Protein AF-A0A845FQ69-F1 (afdb_monomer)

Secondary structure (DSSP, 8-state):
---TTS-GGGT--SHHHHHHHHHHHSPPSBPPPTT-EE-----HHHHHHHHHHHHH--HHHHHHHHT-----HHHHHHHHHHHHHHHT-----EEEEEEEEEETTEEEEEEEEEEE-SSEEEEEEEEEEEEEEE--BTTBPPEEE-TTSS-BHHHHHHHIIIIIT-GGGGGG----TT---SEEEEEEEEEEEEEEETT-TT---SSGGGB-TT--EEEEEEGGGGGGSPSSEEEEEPGGGGSSPPEE-STTPEEHHHHHHHHGGG--TTPPPEEEEEEEEETTEEEEEEEEEEE-TTTT--TT--------

Foldseek 3Di:
DDPPPDQLLVVADDLLLSLLSLLVPADFFWDDDVQADAPDPVCVVLSSVQSVVCSVPVPLVVVQLVVQPDLDQQSSSLSSVVSCVVPRDPQPWDKDAFFFFDDPNDTLGTQGMWTFDDQEIEGEDEAEAEWEFDPDDPNDHTFTAGLLRLDTPVLVVVCCVPRVQPPVSCVRTPDDPPRHYDYYGYYYRHAYEYAYAPPDPDDDGPPCNGGDPRHHYAYEDELVCLVVDDWAWKDWDDSNSRRGWDKFAPPPTDTSVRVNVVCVVQQDLPHRKIKMFGWDDDPRIITGDHMYIYHHPCPPVDPPDPNPNPDD

Radius of gyration: 20.67 Å; Cα contacts (8 Å, |Δi|>4): 531; chains: 1; bounding box: 46×42×58 Å

pLDDT: mean 86.91, std 13.66, range [30.95, 98.12]

Sequence (312 aa):
MITASSPLWRKLQHPLVRDLAWCLMSPELMAPGTGCDTFNTGQQDAIQARLLELESNPPPLEHWMEQCHSRRLGLIFEHLWQFWWRHCSADSGEWLFNMQLHQHGRTLGEADALCWQGEELLHTELAVKFYLGFEAGDGTAAGWYGPEVKDRLDLKWHHLMERQLAPARLDSAPLPAHWHFRRVRSALLSRGRLFYPMLQEHFQAPDPALLMPHHDRGFWLRCSELQQLPEGHWQPLQRRQWLAPLRSSASGLLDKQQLIRVLQPQLTPDARPLQLARMQPENSEYFEVSRYFVVPDNWPTVSGAEFRKPAS

Mean predicted aligned error: 6.55 Å

Solvent-accessible surface area (backbone atoms only — not comparable to full-atom values): 18194 Å² total; per-residue (Å²): 131,86,55,97,83,59,61,69,43,78,78,48,81,49,68,69,54,18,35,43,41,34,68,74,68,49,47,44,36,52,44,67,55,93,90,34,45,65,73,73,72,90,46,60,69,61,52,51,52,52,49,53,52,36,59,76,51,45,64,70,59,51,62,56,54,69,71,55,81,68,82,49,59,52,63,51,52,50,52,49,50,51,48,39,59,75,76,64,51,88,65,89,47,52,75,50,63,67,42,66,21,46,53,98,93,38,80,80,48,72,42,52,31,38,34,42,60,61,57,36,31,39,38,37,44,76,43,67,48,56,30,37,53,43,70,63,53,99,90,42,75,53,32,37,29,26,77,84,62,82,48,40,52,70,63,50,48,51,49,40,62,70,52,71,54,36,69,80,61,55,80,46,43,87,66,64,92,83,73,60,58,81,43,77,46,36,31,50,46,40,35,44,38,42,21,39,50,67,89,47,92,80,72,72,73,63,67,60,82,51,42,32,96,72,35,43,72,34,29,28,46,35,55,89,48,57,85,72,58,73,85,51,34,33,39,82,50,55,75,84,58,67,72,33,80,55,71,45,62,70,77,86,54,25,45,53,70,55,43,47,65,68,44,57,87,61,63,44,83,83,31,74,59,42,42,34,35,36,37,43,81,55,89,92,33,27,33,47,79,48,38,37,37,40,32,28,73,53,62,85,70,53,92,83,68,72,83,73,70,78,83,129

Structure (mmCIF, N/CA/C/O backbone):
data_AF-A0A845FQ69-F1
#
_entry.id   AF-A0A845FQ69-F1
#
loop_
_atom_site.group_PDB
_atom_site.id
_atom_site.type_symbol
_atom_site.label_atom_id
_atom_site.label_alt_id
_atom_site.label_comp_id
_atom_site.label_asym_id
_atom_site.label_entity_id
_atom_site.label_seq_id
_atom_site.pdbx_PDB_ins_code
_atom_site.Cartn_x
_atom_site.Cartn_y
_atom_site.Cartn_z
_atom_site.occupancy
_atom_site.B_iso_or_equiv
_atom_site.auth_seq_id
_atom_site.auth_comp_id
_atom_site.auth_asym_id
_atom_site.auth_atom_id
_atom_site.pdbx_PDB_model_num
ATOM 1 N N . MET A 1 1 ? 12.499 10.008 20.432 1.00 30.95 1 MET A N 1
ATOM 2 C CA . MET A 1 1 ? 13.946 9.878 20.122 1.00 30.95 1 MET A CA 1
ATOM 3 C C . MET A 1 1 ? 14.062 8.891 18.979 1.00 30.95 1 MET A C 1
ATOM 5 O O . MET A 1 1 ? 13.858 7.703 19.190 1.00 30.95 1 MET A O 1
ATOM 9 N N . ILE A 1 2 ? 14.311 9.390 17.770 1.00 37.31 2 ILE A N 1
ATOM 10 C CA . ILE A 1 2 ? 14.472 8.570 16.567 1.00 37.31 2 ILE A CA 1
ATOM 11 C C . ILE A 1 2 ? 15.802 7.820 16.706 1.00 37.31 2 ILE A C 1
ATOM 13 O O . ILE A 1 2 ? 16.868 8.425 16.620 1.00 37.31 2 ILE A O 1
ATOM 17 N N . THR A 1 3 ? 15.753 6.517 16.979 1.00 32.12 3 THR A N 1
ATOM 18 C CA . THR A 1 3 ? 16.944 5.660 16.948 1.00 32.12 3 THR A CA 1
ATOM 19 C C . THR A 1 3 ? 17.489 5.592 15.520 1.00 32.12 3 THR A C 1
ATOM 21 O O . THR A 1 3 ? 16.735 5.718 14.551 1.00 32.12 3 THR A O 1
ATOM 24 N N . ALA A 1 4 ? 18.791 5.337 15.365 1.00 40.22 4 ALA A N 1
ATOM 25 C CA . ALA A 1 4 ? 19.444 5.166 14.061 1.00 40.22 4 ALA A CA 1
ATOM 26 C C . ALA A 1 4 ? 18.810 4.063 13.173 1.00 40.22 4 ALA A C 1
ATOM 28 O O . ALA A 1 4 ? 19.071 4.025 11.978 1.00 40.22 4 ALA A O 1
ATOM 29 N N . SER A 1 5 ? 17.939 3.218 13.740 1.00 60.69 5 SER A N 1
ATOM 30 C CA . SER A 1 5 ? 17.190 2.138 13.084 1.00 60.69 5 SER A CA 1
ATOM 31 C C . SER A 1 5 ? 15.784 2.512 12.587 1.00 60.69 5 SER A C 1
ATOM 33 O O . SER A 1 5 ? 15.080 1.658 12.054 1.00 60.69 5 SER A O 1
ATOM 35 N N . SER A 1 6 ? 15.326 3.752 12.780 1.00 72.75 6 SER A N 1
ATOM 36 C CA . SER A 1 6 ? 13.999 4.167 12.309 1.00 7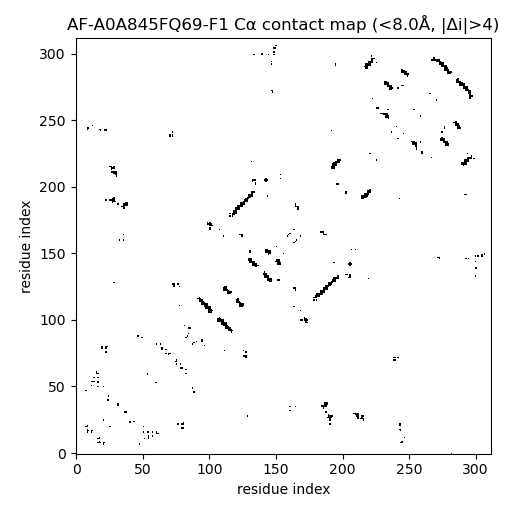2.75 6 SER A CA 1
ATOM 37 C C . SER A 1 6 ? 13.968 4.317 10.782 1.00 72.75 6 SER A C 1
ATOM 39 O O . SER A 1 6 ? 14.874 4.950 10.229 1.00 72.75 6 SER A O 1
ATOM 41 N N . PRO A 1 7 ? 12.925 3.815 10.095 1.00 86.69 7 PRO A N 1
ATOM 42 C CA . PRO A 1 7 ? 12.859 3.874 8.641 1.00 86.69 7 PRO A CA 1
ATOM 43 C C . PRO A 1 7 ? 12.794 5.319 8.133 1.00 86.69 7 PRO A C 1
ATOM 45 O O . PRO A 1 7 ? 12.241 6.201 8.801 1.00 86.69 7 PRO A O 1
ATOM 48 N N . LEU A 1 8 ? 13.343 5.561 6.936 1.00 90.31 8 LEU A N 1
ATOM 49 C CA . LEU A 1 8 ? 13.534 6.905 6.377 1.00 90.31 8 LEU A CA 1
ATOM 50 C C . LEU A 1 8 ? 12.242 7.725 6.335 1.00 90.31 8 LEU A C 1
ATOM 52 O O . LEU A 1 8 ? 12.262 8.902 6.684 1.00 90.31 8 LEU A O 1
ATOM 56 N N . TRP A 1 9 ? 11.110 7.105 5.997 1.00 90.44 9 TRP A N 1
ATOM 57 C CA . TRP A 1 9 ? 9.817 7.787 5.916 1.00 90.44 9 TRP A CA 1
ATOM 58 C C . TRP A 1 9 ? 9.366 8.433 7.238 1.00 90.44 9 TRP A C 1
ATOM 60 O O . TRP A 1 9 ? 8.581 9.376 7.211 1.00 90.44 9 TRP A O 1
ATOM 70 N N . ARG A 1 10 ? 9.903 8.031 8.402 1.00 88.56 10 ARG A N 1
ATOM 71 C CA . ARG A 1 10 ? 9.662 8.758 9.665 1.00 88.56 10 ARG A CA 1
ATOM 72 C C . ARG A 1 10 ? 10.323 10.139 9.690 1.00 88.56 10 ARG A C 1
ATOM 74 O O . ARG A 1 10 ? 9.863 11.021 10.407 1.00 88.56 10 ARG A O 1
ATOM 81 N N . LYS A 1 11 ? 11.393 10.353 8.927 1.00 90.25 11 LYS A N 1
ATOM 82 C CA . LYS A 1 11 ? 12.140 11.620 8.887 1.00 90.25 11 LYS A CA 1
ATOM 83 C C . LYS A 1 11 ? 11.572 12.617 7.870 1.00 90.25 11 LYS A C 1
ATOM 85 O O . LYS A 1 11 ? 11.870 13.798 7.980 1.00 90.25 11 LYS A O 1
ATOM 90 N N . LEU A 1 12 ? 10.744 12.151 6.934 1.00 94.19 12 LEU A N 1
ATOM 91 C CA . LEU A 1 12 ? 10.198 12.942 5.829 1.00 94.19 12 LEU A CA 1
ATOM 92 C C . LEU A 1 12 ? 8.934 13.708 6.247 1.00 94.19 12 LEU A C 1
ATOM 94 O O . LEU A 1 12 ? 8.016 13.130 6.845 1.00 94.19 12 LEU A O 1
ATOM 98 N N . GLN A 1 13 ? 8.874 14.996 5.924 1.00 94.19 13 GLN A N 1
ATOM 99 C CA . GLN A 1 13 ? 7.754 15.898 6.191 1.00 94.19 13 GLN A CA 1
ATOM 100 C C . GLN A 1 13 ? 6.745 15.886 5.046 1.00 94.19 13 GLN A C 1
ATOM 102 O O . GLN A 1 13 ? 5.539 15.833 5.304 1.00 94.19 13 GLN A O 1
ATOM 107 N N . HIS A 1 14 ? 7.216 15.856 3.799 1.00 96.62 14 HIS A N 1
ATOM 108 C CA . HIS A 1 14 ? 6.335 15.917 2.644 1.00 96.62 14 HIS A CA 1
ATOM 109 C C . HIS A 1 14 ? 5.540 14.605 2.463 1.00 96.62 14 HIS A C 1
ATOM 111 O O . HIS A 1 14 ? 6.141 13.535 2.330 1.00 96.62 14 HIS A O 1
ATOM 117 N N . PRO A 1 15 ? 4.190 14.631 2.430 1.00 95.69 15 PRO A N 1
ATOM 118 C CA . PRO A 1 15 ? 3.377 13.411 2.432 1.00 95.69 15 PRO A CA 1
ATOM 119 C C . PRO A 1 15 ? 3.622 12.522 1.206 1.00 95.69 15 PRO A C 1
ATOM 121 O O . PRO A 1 15 ? 3.757 11.313 1.361 1.00 95.69 15 PRO A O 1
ATOM 124 N N . LEU A 1 16 ? 3.765 13.102 0.008 1.00 97.31 16 LEU A N 1
ATOM 125 C CA . LEU A 1 16 ? 4.026 12.317 -1.207 1.00 97.31 16 LEU A CA 1
ATOM 126 C C . LEU A 1 16 ? 5.422 11.686 -1.213 1.00 97.31 16 LEU A C 1
ATOM 128 O O . LEU A 1 16 ? 5.577 10.552 -1.655 1.00 97.31 16 LEU A O 1
ATOM 132 N N . VAL A 1 17 ? 6.435 12.389 -0.693 1.00 97.94 17 VAL A N 1
ATOM 133 C CA . VAL A 1 17 ? 7.801 11.843 -0.607 1.00 97.94 17 VAL A CA 1
ATOM 134 C C . VAL A 1 17 ? 7.829 10.727 0.435 1.00 97.94 17 VAL A C 1
ATOM 136 O O . VAL A 1 17 ? 8.489 9.709 0.243 1.00 97.94 17 VAL A O 1
ATOM 139 N N . ARG A 1 18 ? 7.040 10.860 1.508 1.00 97.25 18 ARG A N 1
ATOM 140 C CA . ARG A 1 18 ? 6.845 9.805 2.503 1.00 97.25 18 ARG A CA 1
ATOM 141 C C . ARG A 1 18 ? 6.169 8.564 1.927 1.00 97.25 18 ARG A C 1
ATOM 143 O O . ARG A 1 18 ? 6.634 7.457 2.195 1.00 97.25 18 ARG A O 1
ATOM 150 N N . ASP A 1 19 ? 5.105 8.741 1.147 1.00 97.38 19 ASP A N 1
ATOM 151 C CA . ASP A 1 19 ? 4.428 7.641 0.458 1.00 97.38 19 ASP A CA 1
ATOM 152 C C . ASP A 1 19 ? 5.372 6.947 -0.525 1.00 97.38 19 ASP A C 1
ATOM 154 O O . ASP A 1 19 ? 5.464 5.720 -0.506 1.00 97.38 19 ASP A O 1
ATOM 158 N N . LEU A 1 20 ? 6.142 7.709 -1.309 1.00 97.31 20 LEU A N 1
ATOM 159 C CA . LEU A 1 20 ? 7.163 7.162 -2.200 1.00 97.31 20 LEU A CA 1
ATOM 160 C C . LEU A 1 20 ? 8.230 6.378 -1.421 1.00 97.31 20 LEU A C 1
ATOM 162 O O . LEU A 1 20 ? 8.518 5.233 -1.755 1.00 97.31 20 LEU A O 1
ATOM 166 N N . ALA A 1 21 ? 8.763 6.941 -0.335 1.00 96.12 21 ALA A N 1
ATOM 167 C CA . ALA A 1 21 ? 9.739 6.265 0.515 1.00 96.12 21 ALA A CA 1
ATOM 168 C C . ALA A 1 21 ? 9.195 4.954 1.100 1.00 96.12 21 ALA A C 1
ATOM 170 O O . ALA A 1 21 ? 9.904 3.949 1.121 1.00 96.12 21 ALA A O 1
ATOM 171 N N . TRP A 1 22 ? 7.934 4.937 1.544 1.00 95.56 22 TRP A N 1
ATOM 172 C CA . TRP A 1 22 ? 7.286 3.710 2.004 1.00 95.56 22 TRP A CA 1
ATOM 173 C C . TRP A 1 22 ? 7.132 2.701 0.862 1.00 95.56 22 TRP A C 1
ATOM 175 O O . TRP A 1 22 ? 7.438 1.529 1.057 1.00 95.56 22 TRP A O 1
ATOM 185 N N . CYS A 1 23 ? 6.741 3.127 -0.343 1.00 94.75 23 CYS A N 1
ATOM 186 C CA . CYS A 1 23 ? 6.653 2.232 -1.500 1.00 94.75 23 CYS A CA 1
ATOM 187 C C . CYS A 1 23 ? 7.999 1.556 -1.784 1.00 94.75 23 CYS A C 1
ATOM 189 O O . CYS A 1 23 ? 8.053 0.335 -1.899 1.00 94.75 23 CYS A O 1
ATOM 191 N N . LEU A 1 24 ? 9.083 2.330 -1.824 1.00 92.56 24 LEU A N 1
ATOM 192 C CA . LEU A 1 24 ? 10.415 1.840 -2.179 1.00 92.56 24 LEU A CA 1
ATOM 193 C C . LEU A 1 24 ? 11.027 0.952 -1.090 1.00 92.56 24 LEU A C 1
ATOM 195 O O . LEU A 1 24 ? 11.599 -0.091 -1.397 1.00 92.56 24 LEU A O 1
ATOM 199 N N . MET A 1 25 ? 10.897 1.357 0.175 1.00 91.12 25 MET A N 1
ATOM 200 C CA . MET A 1 25 ? 11.726 0.832 1.264 1.00 91.12 25 MET A CA 1
ATOM 201 C C . MET A 1 25 ? 10.959 0.014 2.309 1.00 91.12 25 MET A C 1
ATOM 203 O O . MET A 1 25 ? 11.595 -0.562 3.193 1.00 91.12 25 MET A O 1
ATOM 207 N N . SER A 1 26 ? 9.620 -0.018 2.282 1.00 91.06 26 SER A N 1
ATOM 208 C CA . SER A 1 26 ? 8.889 -0.878 3.221 1.00 91.06 26 SER A CA 1
ATOM 209 C C . SER A 1 26 ? 9.057 -2.360 2.864 1.00 91.06 26 SER A C 1
ATOM 211 O O . SER A 1 26 ? 9.353 -2.691 1.712 1.00 91.06 26 SER A O 1
ATOM 213 N N . PRO A 1 27 ? 8.925 -3.263 3.848 1.00 89.00 27 PRO A N 1
ATOM 214 C CA . PRO A 1 27 ? 9.071 -4.690 3.613 1.00 89.00 27 PRO A CA 1
ATOM 215 C C . PRO A 1 27 ? 8.087 -5.204 2.557 1.00 89.00 27 PRO A C 1
ATOM 217 O O . PRO A 1 27 ? 6.938 -4.759 2.484 1.00 89.00 27 PRO A O 1
ATOM 220 N N . GLU A 1 28 ? 8.533 -6.190 1.777 1.00 88.75 28 GLU A N 1
ATOM 221 C CA . GLU A 1 28 ? 7.640 -6.988 0.937 1.00 88.75 28 GLU A CA 1
ATOM 222 C C . GLU A 1 28 ? 6.505 -7.580 1.788 1.00 88.75 28 GLU A C 1
ATOM 224 O O . GLU A 1 28 ? 6.716 -7.954 2.946 1.00 88.75 28 GLU A O 1
ATOM 229 N N . LEU A 1 29 ? 5.293 -7.664 1.236 1.00 89.81 29 LEU A N 1
ATOM 230 C CA . LEU A 1 29 ? 4.168 -8.271 1.955 1.00 89.81 29 LEU A CA 1
ATOM 231 C C . LEU A 1 29 ? 4.250 -9.802 1.910 1.00 89.81 29 LEU A C 1
ATOM 233 O O . LEU A 1 29 ? 3.988 -10.476 2.909 1.00 89.81 29 LEU A O 1
ATOM 237 N N . MET A 1 30 ? 4.593 -10.334 0.739 1.00 85.06 30 MET A N 1
ATOM 238 C CA . MET A 1 30 ? 4.525 -11.757 0.420 1.00 85.06 30 MET A CA 1
ATOM 239 C C . MET A 1 30 ? 5.924 -12.299 0.131 1.00 85.06 30 MET A C 1
ATOM 241 O O . MET A 1 30 ? 6.753 -11.607 -0.458 1.00 85.06 30 MET A O 1
ATOM 245 N N . ALA A 1 31 ? 6.195 -13.527 0.571 1.00 79.62 31 ALA A N 1
ATOM 246 C CA . ALA A 1 31 ? 7.451 -14.203 0.258 1.00 79.62 31 ALA A CA 1
ATOM 247 C C . ALA A 1 31 ? 7.517 -14.503 -1.247 1.00 79.62 31 ALA A C 1
ATOM 249 O O . ALA A 1 31 ? 6.495 -14.892 -1.796 1.00 79.62 31 ALA A O 1
ATOM 250 N N . PRO A 1 32 ? 8.667 -14.359 -1.927 1.00 69.81 32 PRO A N 1
ATOM 251 C CA . PRO A 1 32 ? 8.770 -14.626 -3.363 1.00 69.81 32 PRO A CA 1
ATOM 252 C C . PRO A 1 32 ? 8.356 -16.063 -3.703 1.00 69.81 32 PRO A C 1
ATOM 254 O O . PRO A 1 32 ? 8.737 -17.015 -3.019 1.00 69.81 32 PRO A O 1
ATOM 257 N N . GLY A 1 33 ? 7.595 -16.228 -4.786 1.00 66.88 33 GLY A N 1
ATOM 258 C CA . GLY A 1 33 ? 7.297 -17.546 -5.340 1.00 66.88 33 GLY A CA 1
ATOM 259 C C . GLY A 1 33 ? 8.512 -18.154 -6.040 1.00 66.88 33 GLY A C 1
ATOM 260 O O . GLY A 1 33 ? 9.458 -17.460 -6.411 1.00 66.88 33 GLY A O 1
ATOM 261 N N . THR A 1 34 ? 8.489 -19.467 -6.265 1.00 64.56 34 THR A N 1
ATOM 262 C CA . THR A 1 34 ? 9.535 -20.156 -7.036 1.00 64.56 34 THR A CA 1
ATOM 263 C C . THR A 1 34 ? 9.661 -19.559 -8.439 1.00 64.56 34 THR A C 1
ATOM 265 O O . THR A 1 34 ? 8.682 -19.541 -9.181 1.00 64.56 34 THR A O 1
ATOM 268 N N . GLY A 1 35 ? 10.861 -19.106 -8.815 1.00 60.53 35 GLY A N 1
ATOM 269 C CA . GLY A 1 35 ? 11.121 -18.509 -10.133 1.00 60.53 35 GLY A CA 1
ATOM 270 C C . GLY A 1 35 ? 10.711 -17.037 -10.273 1.00 60.53 35 GLY A C 1
ATOM 271 O O . GLY A 1 35 ? 10.839 -16.489 -11.364 1.00 60.53 35 GLY A O 1
ATOM 272 N N . CYS A 1 36 ? 10.252 -16.401 -9.190 1.00 66.12 36 CYS A N 1
ATOM 273 C CA . CYS A 1 36 ? 10.010 -14.965 -9.110 1.00 66.12 36 CYS A CA 1
ATOM 274 C C . CYS A 1 36 ? 11.107 -14.315 -8.265 1.00 66.12 36 CYS A C 1
ATOM 276 O O . CYS A 1 36 ? 11.329 -14.709 -7.119 1.00 66.12 36 CYS A O 1
ATOM 278 N N . ASP A 1 37 ? 11.760 -13.288 -8.801 1.00 66.88 37 ASP A N 1
ATOM 279 C CA . ASP A 1 37 ? 12.727 -12.522 -8.022 1.00 66.88 37 ASP A CA 1
ATOM 280 C C . ASP A 1 37 ? 11.992 -11.577 -7.056 1.00 66.88 37 ASP A C 1
ATOM 282 O O . ASP A 1 37 ? 10.978 -10.970 -7.412 1.00 66.88 37 ASP A O 1
ATOM 286 N N . THR A 1 38 ? 12.510 -11.416 -5.833 1.00 63.75 38 THR A N 1
ATOM 287 C CA . THR A 1 38 ? 12.160 -10.245 -5.013 1.00 63.75 38 THR A CA 1
ATOM 288 C C . THR A 1 38 ? 12.788 -9.019 -5.645 1.00 63.75 38 THR A C 1
ATOM 290 O O . THR A 1 38 ? 13.980 -9.053 -5.973 1.00 63.75 38 THR A O 1
ATOM 293 N N . PHE A 1 39 ? 12.041 -7.922 -5.753 1.00 65.81 39 PHE A N 1
ATOM 294 C CA . PHE A 1 39 ? 12.610 -6.663 -6.215 1.00 65.81 39 PHE A CA 1
ATOM 295 C C . PHE A 1 39 ? 13.603 -6.131 -5.168 1.00 65.81 39 PHE A C 1
ATOM 297 O O . PHE A 1 39 ? 13.228 -5.484 -4.189 1.00 65.81 39 PHE A O 1
ATOM 304 N N . ASN A 1 40 ? 14.890 -6.450 -5.337 1.00 60.22 40 ASN A N 1
ATOM 305 C CA . ASN A 1 40 ? 15.943 -5.928 -4.480 1.00 60.22 40 ASN A CA 1
ATOM 306 C C . ASN A 1 40 ? 16.347 -4.547 -4.986 1.00 60.22 40 ASN A C 1
ATOM 308 O O . ASN A 1 40 ? 17.040 -4.406 -5.993 1.00 60.22 40 ASN A O 1
ATOM 312 N N . THR A 1 41 ? 15.955 -3.522 -4.245 1.00 60.09 41 THR A N 1
ATOM 313 C CA . THR A 1 41 ? 16.510 -2.185 -4.379 1.00 60.09 41 THR A CA 1
ATOM 314 C C . THR A 1 41 ? 17.939 -2.169 -3.823 1.00 60.09 41 THR A C 1
ATOM 316 O O . THR A 1 41 ? 18.193 -1.634 -2.742 1.00 60.09 41 THR A O 1
ATOM 319 N N . GLY A 1 42 ? 18.886 -2.773 -4.549 1.00 58.56 42 GLY A N 1
ATOM 320 C CA . GLY A 1 42 ? 20.294 -2.965 -4.159 1.00 58.56 42 GLY A CA 1
ATOM 321 C C . GLY A 1 42 ? 21.119 -1.678 -4.001 1.00 58.56 42 GLY A C 1
ATOM 322 O O . GLY A 1 42 ? 22.344 -1.721 -4.001 1.00 58.56 42 GLY A O 1
ATOM 323 N N . GLN A 1 43 ? 20.457 -0.530 -3.879 1.00 74.88 43 GLN A N 1
ATOM 324 C CA . GLN A 1 43 ? 21.031 0.807 -3.798 1.00 74.88 43 GLN A CA 1
ATOM 325 C C . GLN A 1 43 ? 20.304 1.639 -2.729 1.00 74.88 43 GLN A C 1
ATOM 327 O O . GLN A 1 43 ? 19.896 2.770 -2.980 1.00 74.88 43 GLN A O 1
ATOM 332 N N . GLN A 1 44 ? 20.106 1.068 -1.536 1.00 82.88 44 GLN A N 1
ATOM 333 C CA . GLN A 1 44 ? 19.385 1.715 -0.427 1.00 82.88 44 GLN A CA 1
ATOM 334 C C . GLN A 1 44 ? 19.903 3.133 -0.133 1.00 82.88 44 GLN A C 1
ATOM 336 O O . GLN A 1 44 ? 19.105 4.056 0.011 1.00 82.88 44 GLN A O 1
ATOM 341 N N . ASP A 1 45 ? 21.225 3.329 -0.135 1.00 87.81 45 ASP A N 1
ATOM 342 C CA . ASP A 1 45 ? 21.833 4.643 0.107 1.00 87.81 45 ASP A CA 1
ATOM 343 C C . ASP A 1 45 ? 21.526 5.647 -1.013 1.00 87.81 45 ASP A C 1
ATOM 345 O O . ASP A 1 45 ? 21.190 6.799 -0.736 1.00 87.81 45 ASP A O 1
ATOM 349 N N . ALA A 1 46 ? 21.579 5.216 -2.279 1.00 88.62 46 ALA A N 1
ATOM 350 C CA . ALA A 1 46 ? 21.243 6.075 -3.415 1.00 88.62 46 ALA A CA 1
ATOM 351 C C . ALA A 1 46 ? 19.750 6.429 -3.421 1.00 88.62 46 ALA A C 1
ATOM 353 O O . ALA A 1 46 ? 19.382 7.573 -3.685 1.00 88.62 46 ALA A O 1
ATOM 354 N N . ILE A 1 47 ? 18.891 5.469 -3.066 1.00 90.81 47 ILE A N 1
ATOM 355 C CA . ILE A 1 47 ? 17.452 5.692 -2.905 1.00 90.81 47 ILE A CA 1
ATOM 356 C C . ILE A 1 47 ? 17.195 6.728 -1.822 1.00 90.81 47 ILE A C 1
ATOM 358 O O . ILE A 1 47 ? 16.468 7.694 -2.047 1.00 90.81 47 ILE A O 1
ATOM 362 N N . GLN A 1 48 ? 17.827 6.560 -0.663 1.00 92.94 48 GLN A N 1
ATOM 363 C CA . GLN A 1 48 ? 17.702 7.497 0.440 1.00 92.94 48 GLN A CA 1
ATOM 364 C C . GLN A 1 48 ? 18.192 8.897 0.054 1.00 92.94 48 GLN A C 1
ATOM 366 O O . GLN A 1 48 ? 17.504 9.870 0.354 1.00 92.94 48 GLN A O 1
ATOM 371 N N . ALA A 1 49 ? 19.331 9.014 -0.633 1.00 92.75 49 ALA A N 1
ATOM 372 C CA . ALA A 1 49 ? 19.840 10.300 -1.104 1.00 92.75 49 ALA A CA 1
ATOM 373 C C . ALA A 1 49 ? 18.834 10.999 -2.034 1.00 92.75 49 ALA A C 1
ATOM 375 O O . ALA A 1 49 ? 18.464 12.146 -1.790 1.00 92.75 49 ALA A O 1
ATOM 376 N N . ARG A 1 50 ? 18.300 10.283 -3.030 1.00 94.38 50 ARG A N 1
ATOM 377 C CA . ARG A 1 50 ? 17.277 10.810 -3.947 1.00 94.38 50 ARG A CA 1
ATOM 378 C C . ARG A 1 50 ? 15.977 11.200 -3.246 1.00 94.38 50 ARG A C 1
ATOM 380 O O . ARG A 1 50 ? 15.385 12.220 -3.578 1.00 94.38 50 ARG A O 1
ATOM 387 N N . LEU A 1 51 ? 15.530 10.423 -2.262 1.00 95.88 51 LEU A N 1
ATOM 388 C CA . LEU A 1 51 ? 14.348 10.768 -1.468 1.00 95.88 51 LEU A CA 1
ATOM 389 C C . LEU A 1 51 ? 14.564 12.048 -0.650 1.00 95.88 51 LEU A C 1
ATOM 391 O O . LEU A 1 51 ? 13.638 12.841 -0.522 1.00 95.88 51 LEU A O 1
ATOM 395 N N . LEU A 1 52 ? 15.773 12.284 -0.131 1.00 96.25 52 LEU A N 1
ATOM 396 C CA . LEU A 1 52 ? 16.111 13.524 0.579 1.00 96.25 52 LEU A CA 1
ATOM 397 C C . LEU A 1 52 ? 16.212 14.735 -0.365 1.00 96.25 52 LEU A C 1
ATOM 399 O O . LEU A 1 52 ? 15.842 15.847 0.021 1.00 96.25 52 LEU A O 1
ATOM 403 N N . GLU A 1 53 ? 16.662 14.530 -1.605 1.00 96.25 53 GLU A N 1
ATOM 404 C CA . GLU A 1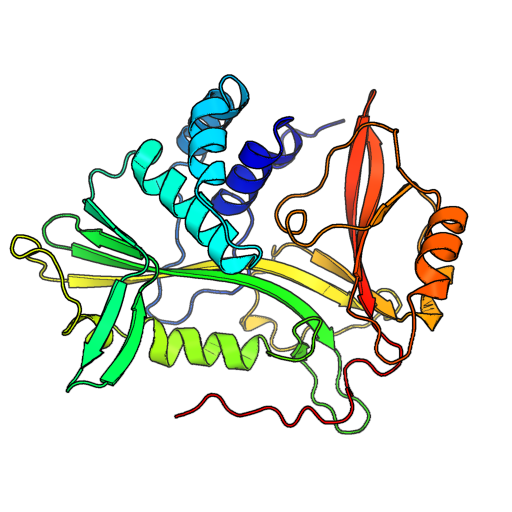 53 ? 16.602 15.555 -2.657 1.00 96.25 53 GLU A CA 1
ATOM 405 C C . GLU A 1 53 ? 15.148 15.937 -2.970 1.00 96.25 53 GLU A C 1
ATOM 407 O O . GLU A 1 53 ? 14.817 17.122 -2.987 1.00 96.25 53 GLU A O 1
ATOM 412 N N . LEU A 1 54 ? 14.267 14.946 -3.145 1.00 97.25 54 LEU A N 1
ATOM 413 C CA . LEU A 1 54 ? 12.833 15.164 -3.371 1.00 97.25 54 LEU A CA 1
ATOM 414 C C . LEU A 1 54 ? 12.136 15.801 -2.167 1.00 97.25 54 LEU A C 1
ATOM 416 O O .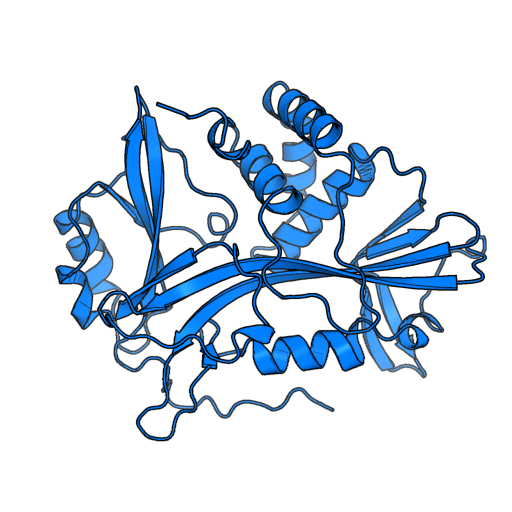 LEU A 1 54 ? 11.262 16.635 -2.347 1.00 97.25 54 LEU A O 1
ATOM 420 N N . GLU A 1 55 ? 12.522 15.448 -0.943 1.00 97.62 55 GLU A N 1
ATOM 421 C CA . GLU A 1 55 ? 12.017 16.096 0.273 1.00 97.62 55 GLU A CA 1
ATOM 422 C C . GLU A 1 55 ? 12.351 17.592 0.294 1.00 97.62 55 GLU A C 1
ATOM 424 O O . GLU A 1 55 ? 11.530 18.411 0.699 1.00 97.62 55 GLU A O 1
ATOM 429 N N . SER A 1 56 ? 13.550 17.948 -0.173 1.00 97.62 56 SER A N 1
ATOM 430 C CA . SER A 1 56 ? 14.011 19.338 -0.240 1.00 97.62 56 SER A CA 1
ATOM 431 C C . SER A 1 56 ? 13.430 20.100 -1.438 1.00 97.62 56 SER A C 1
ATOM 433 O O . SER A 1 56 ? 13.357 21.327 -1.403 1.00 97.62 56 SER A O 1
ATOM 435 N N . ASN A 1 57 ? 13.013 19.392 -2.493 1.00 97.25 57 ASN A N 1
ATOM 436 C CA . ASN A 1 57 ? 12.380 19.952 -3.687 1.00 97.25 57 ASN A CA 1
ATOM 437 C C . ASN A 1 57 ? 11.229 19.050 -4.200 1.00 97.25 57 ASN A C 1
ATOM 439 O O . ASN A 1 57 ? 11.402 18.359 -5.209 1.00 97.25 57 ASN A O 1
ATOM 443 N N . PRO A 1 58 ? 10.053 19.058 -3.536 1.00 97.50 58 PRO A N 1
ATOM 444 C CA . PRO A 1 58 ? 8.910 18.206 -3.895 1.00 97.50 58 PRO A CA 1
ATOM 445 C C . PRO A 1 58 ? 8.211 18.452 -5.250 1.00 97.50 58 PRO A C 1
ATOM 447 O O . PRO A 1 58 ? 7.652 17.479 -5.770 1.00 97.50 58 PRO A O 1
ATOM 450 N N . PRO A 1 59 ? 8.219 19.663 -5.860 1.00 97.94 59 PRO A N 1
ATOM 451 C CA . PRO A 1 59 ? 7.398 19.967 -7.036 1.00 97.94 59 PRO A CA 1
ATOM 452 C C . PRO A 1 59 ? 7.444 18.975 -8.209 1.00 97.94 59 PRO A C 1
ATOM 454 O O . PRO A 1 59 ? 6.391 18.733 -8.798 1.00 97.94 59 PRO A O 1
ATOM 457 N N . PRO A 1 60 ? 8.582 18.343 -8.570 1.00 97.69 60 PRO A N 1
ATOM 458 C CA . PRO A 1 60 ? 8.591 17.326 -9.623 1.00 97.69 60 PRO A CA 1
ATOM 459 C C . PRO A 1 60 ? 7.682 16.127 -9.317 1.00 97.69 60 PRO A C 1
ATOM 461 O O . PRO A 1 60 ? 6.976 15.645 -10.203 1.00 97.69 60 PRO A O 1
ATOM 464 N N . LEU A 1 61 ? 7.676 15.658 -8.064 1.00 98.12 61 LEU A N 1
ATOM 465 C CA . LEU A 1 61 ? 6.812 14.563 -7.625 1.00 98.12 61 LEU A CA 1
ATOM 466 C C . LEU A 1 61 ? 5.358 15.024 -7.510 1.00 98.12 61 LEU A C 1
ATOM 468 O O . LEU A 1 61 ? 4.456 14.296 -7.913 1.00 98.12 61 LEU A O 1
ATOM 472 N N . GLU A 1 62 ? 5.117 16.225 -6.983 1.00 98.00 62 GLU A N 1
ATOM 473 C CA . GLU A 1 62 ? 3.767 16.795 -6.896 1.00 98.00 62 GLU A CA 1
ATOM 474 C C . GLU A 1 62 ? 3.121 16.885 -8.279 1.00 98.00 62 GLU A C 1
ATOM 476 O O . GLU A 1 62 ? 2.054 16.310 -8.494 1.00 98.00 62 GLU A O 1
ATOM 481 N N . HIS A 1 63 ? 3.814 17.503 -9.238 1.00 97.88 63 HIS A N 1
ATOM 482 C CA . HIS A 1 63 ? 3.318 17.673 -10.599 1.00 97.88 63 HIS A CA 1
ATOM 483 C C . HIS A 1 63 ? 3.059 16.336 -11.304 1.00 97.88 63 HIS A C 1
ATOM 485 O O . HIS A 1 63 ? 2.078 16.185 -12.033 1.00 97.88 63 HIS A O 1
ATOM 491 N N . TRP A 1 64 ? 3.909 15.334 -11.069 1.00 97.81 64 TRP A N 1
ATOM 492 C CA . TRP A 1 64 ? 3.660 13.983 -11.561 1.00 97.81 64 TRP A CA 1
ATOM 493 C C . TRP A 1 64 ? 2.392 13.380 -10.940 1.00 97.81 64 TRP A C 1
ATOM 495 O O . TRP A 1 64 ? 1.548 12.826 -11.647 1.00 97.81 64 TRP A O 1
ATOM 505 N N . MET A 1 65 ? 2.225 13.497 -9.620 1.00 96.69 65 MET A N 1
ATOM 506 C CA . MET A 1 65 ? 1.083 12.929 -8.898 1.00 96.69 65 MET A CA 1
ATOM 507 C C . MET A 1 65 ? -0.243 13.643 -9.195 1.00 96.69 65 MET A C 1
ATOM 509 O O . MET A 1 65 ? -1.293 13.003 -9.121 1.00 96.69 65 MET A O 1
ATOM 513 N N . GLU A 1 66 ? -0.225 14.917 -9.595 1.00 96.31 66 GLU A N 1
ATOM 514 C CA . GLU A 1 66 ? -1.408 15.655 -10.072 1.00 96.31 66 GLU A CA 1
ATOM 515 C C . GLU A 1 66 ? -2.055 15.010 -11.309 1.00 96.31 66 GLU A C 1
ATOM 517 O O . GLU A 1 66 ? -3.273 15.085 -11.492 1.00 96.31 66 GLU A O 1
ATOM 522 N N . GLN A 1 67 ? -1.262 14.309 -12.125 1.00 95.19 67 GLN A N 1
ATOM 523 C CA . GLN A 1 67 ? -1.730 13.589 -13.314 1.00 95.19 67 GLN A CA 1
ATOM 524 C C . GLN A 1 67 ? -2.453 12.273 -12.951 1.00 95.19 67 GLN A C 1
ATOM 526 O O . GLN A 1 67 ? -3.135 11.673 -13.784 1.00 95.19 67 GLN A O 1
ATOM 531 N N . CYS A 1 68 ? -2.365 11.820 -11.693 1.00 93.88 68 CYS A N 1
ATOM 532 C CA . CYS A 1 68 ? -3.057 10.625 -11.214 1.00 93.88 68 CYS A CA 1
ATOM 533 C C . CYS A 1 68 ? -4.500 10.940 -10.785 1.00 93.88 68 CYS A C 1
ATOM 535 O O . CYS A 1 68 ? -4.805 11.199 -9.616 1.00 93.88 68 CYS A O 1
ATOM 537 N N . HIS A 1 69 ? -5.444 10.844 -11.722 1.00 90.94 69 HIS A N 1
ATOM 538 C CA . HIS A 1 69 ? -6.863 11.113 -11.441 1.00 90.94 69 HIS A CA 1
ATOM 539 C C . HIS A 1 69 ? -7.575 9.992 -10.662 1.00 90.94 69 HIS A C 1
ATOM 541 O O . HIS A 1 69 ? -8.680 10.176 -10.140 1.00 90.94 69 HIS A O 1
ATOM 547 N N . SER A 1 70 ? -6.953 8.818 -10.545 1.00 91.62 70 SER A N 1
ATOM 548 C CA . SER A 1 70 ? -7.539 7.675 -9.853 1.00 91.62 70 SER A CA 1
ATOM 549 C C . SER A 1 70 ? -7.583 7.870 -8.336 1.00 91.62 70 SER A C 1
ATOM 551 O O . SER A 1 70 ? -6.697 8.462 -7.719 1.00 91.62 70 SER A O 1
ATOM 553 N N . ARG A 1 71 ? -8.628 7.319 -7.708 1.00 89.38 71 ARG A N 1
ATOM 554 C CA . ARG A 1 71 ? -8.736 7.149 -6.246 1.00 89.38 71 ARG A CA 1
ATOM 555 C C . ARG A 1 71 ? -8.411 5.721 -5.795 1.00 89.38 71 ARG A C 1
ATOM 557 O O . ARG A 1 71 ? -8.416 5.441 -4.597 1.00 89.38 71 ARG A O 1
ATOM 564 N N . ARG A 1 72 ? -8.182 4.800 -6.738 1.00 91.62 72 ARG A N 1
ATOM 565 C CA . ARG A 1 72 ? -7.840 3.405 -6.443 1.00 91.62 72 ARG A CA 1
ATOM 566 C C . ARG A 1 72 ? -6.391 3.357 -5.982 1.00 91.62 72 ARG A C 1
ATOM 568 O O . ARG A 1 72 ? -5.505 3.762 -6.720 1.00 91.62 72 ARG A O 1
ATOM 575 N N . LEU A 1 73 ? -6.165 2.825 -4.784 1.00 93.81 73 LEU A N 1
ATOM 576 C CA . LEU A 1 73 ? -4.838 2.823 -4.171 1.00 93.81 73 LEU A CA 1
ATOM 577 C C . LEU A 1 73 ? -3.783 2.054 -4.981 1.00 93.81 73 LEU A C 1
ATOM 579 O O . LEU A 1 73 ? -2.643 2.487 -4.998 1.00 93.81 73 LEU A O 1
ATOM 583 N N . GLY A 1 74 ? -4.169 0.973 -5.671 1.00 94.31 74 GLY A N 1
ATOM 584 C CA . GLY A 1 74 ? -3.277 0.246 -6.591 1.00 94.31 74 GLY A CA 1
ATOM 585 C C . GLY A 1 74 ? -2.701 1.155 -7.674 1.00 94.31 74 GLY A C 1
ATOM 586 O O . GLY A 1 74 ? -1.496 1.330 -7.739 1.00 94.31 74 GLY A O 1
ATOM 587 N N . LEU A 1 75 ? -3.573 1.879 -8.380 1.00 94.75 75 LEU A N 1
ATOM 588 C CA . LEU A 1 75 ? -3.156 2.812 -9.430 1.00 94.75 75 LEU A CA 1
ATOM 589 C C . LEU A 1 75 ? -2.321 3.988 -8.890 1.00 94.75 75 LEU A C 1
ATOM 591 O O . LEU A 1 75 ? -1.443 4.485 -9.579 1.00 94.75 75 LEU A O 1
ATOM 595 N N . ILE A 1 76 ? -2.578 4.446 -7.657 1.00 96.81 76 ILE A N 1
ATOM 596 C CA . ILE A 1 76 ? -1.746 5.479 -7.006 1.00 96.81 76 ILE A CA 1
ATOM 597 C C . ILE A 1 76 ? -0.346 4.925 -6.710 1.00 96.81 76 ILE A C 1
ATOM 599 O O . ILE A 1 76 ? 0.649 5.606 -6.938 1.00 96.81 76 ILE A O 1
ATOM 603 N N . PHE A 1 77 ? -0.278 3.697 -6.197 1.00 97.31 77 PHE A N 1
ATOM 604 C CA . PHE A 1 77 ? 0.967 3.001 -5.896 1.00 97.31 77 PHE A CA 1
ATOM 605 C C . PHE A 1 77 ? 1.796 2.741 -7.157 1.00 97.31 77 PHE A C 1
ATOM 607 O O . PHE A 1 77 ? 2.983 3.047 -7.173 1.00 97.31 77 PHE A O 1
ATOM 614 N N . GLU A 1 78 ? 1.166 2.255 -8.226 1.00 96.62 78 GLU A N 1
ATOM 615 C CA . GLU A 1 78 ? 1.794 2.108 -9.542 1.00 96.62 78 GLU A CA 1
ATOM 616 C C . GLU A 1 78 ? 2.339 3.455 -10.032 1.00 96.62 78 GLU A C 1
ATOM 618 O O . GLU A 1 78 ? 3.511 3.546 -10.377 1.00 96.62 78 GLU A O 1
ATOM 623 N N . HIS A 1 79 ? 1.547 4.532 -9.970 1.00 97.25 79 HIS A N 1
ATOM 624 C CA . HIS A 1 79 ? 1.969 5.862 -10.432 1.00 97.25 79 HIS A CA 1
ATOM 625 C C . HIS A 1 79 ? 3.191 6.413 -9.674 1.00 97.25 79 HIS A C 1
ATOM 627 O O . HIS A 1 79 ? 4.037 7.073 -10.278 1.00 97.25 79 HIS A O 1
ATOM 633 N N . LEU A 1 80 ? 3.327 6.111 -8.376 1.00 97.44 80 LEU A N 1
ATOM 634 C CA . LEU A 1 80 ? 4.522 6.438 -7.581 1.00 97.44 80 LEU A CA 1
ATOM 635 C C . LEU A 1 80 ? 5.759 5.654 -8.046 1.00 97.44 80 LEU A C 1
ATOM 637 O O . LEU A 1 80 ? 6.849 6.215 -8.146 1.00 97.44 80 LEU A O 1
ATOM 641 N N . TRP A 1 81 ? 5.602 4.370 -8.363 1.00 96.31 81 TRP A N 1
ATOM 642 C CA . TRP A 1 81 ? 6.686 3.554 -8.913 1.00 96.31 81 TRP A CA 1
ATOM 643 C C . TRP A 1 81 ? 7.097 3.996 -10.317 1.00 96.31 81 TRP A C 1
ATOM 645 O O . TRP A 1 81 ? 8.287 4.087 -10.613 1.00 96.31 81 TRP A O 1
ATOM 655 N N . GLN A 1 82 ? 6.129 4.358 -11.157 1.00 95.88 82 GLN A N 1
ATOM 656 C CA . GLN A 1 82 ? 6.386 4.914 -12.484 1.00 95.88 82 GLN A CA 1
ATOM 657 C C . GLN A 1 82 ? 7.203 6.208 -12.405 1.00 95.88 82 GLN A C 1
ATOM 659 O O . GLN A 1 82 ? 8.152 6.370 -13.173 1.00 95.88 82 GLN A O 1
ATOM 664 N N . PHE A 1 83 ? 6.887 7.097 -11.451 1.00 96.62 83 PHE A N 1
ATOM 665 C CA . PHE A 1 83 ? 7.702 8.286 -11.184 1.00 96.62 83 PHE A CA 1
ATOM 666 C C . PHE A 1 83 ? 9.147 7.901 -10.877 1.00 96.62 83 PHE A C 1
ATOM 668 O O . PHE A 1 83 ? 10.078 8.417 -11.498 1.00 96.62 83 PHE A O 1
ATOM 675 N N . TRP A 1 84 ? 9.325 6.973 -9.933 1.00 95.31 84 TRP A N 1
ATOM 676 C CA . TRP A 1 84 ? 10.644 6.542 -9.497 1.00 95.31 84 TRP A CA 1
ATOM 677 C C . TRP A 1 84 ? 11.481 6.009 -10.659 1.00 95.31 84 TRP A C 1
ATOM 679 O O . TRP A 1 84 ? 12.597 6.476 -10.875 1.00 95.31 84 TRP A O 1
ATOM 689 N N . TRP A 1 85 ? 10.934 5.076 -11.436 1.00 93.19 85 TRP A N 1
ATOM 690 C CA . TRP A 1 85 ? 11.649 4.453 -12.547 1.00 93.19 85 TRP A CA 1
ATOM 691 C C . TRP A 1 85 ? 11.917 5.399 -13.720 1.00 93.19 85 TRP A C 1
ATOM 693 O O . TRP A 1 85 ? 12.925 5.258 -14.404 1.00 93.19 85 TRP A O 1
ATOM 703 N N . ARG A 1 86 ? 11.055 6.394 -13.963 1.00 91.75 86 ARG A N 1
ATOM 704 C CA . ARG A 1 86 ? 11.286 7.368 -15.045 1.00 91.75 86 ARG A CA 1
ATOM 705 C C . ARG A 1 86 ? 12.253 8.480 -14.678 1.00 91.75 86 ARG A C 1
ATOM 707 O O . ARG A 1 86 ? 12.935 8.993 -15.560 1.00 91.75 86 ARG A O 1
ATOM 714 N N . HIS A 1 87 ? 12.259 8.904 -13.418 1.00 91.00 87 HIS A N 1
ATOM 715 C CA . HIS A 1 87 ? 12.891 10.168 -13.034 1.00 91.00 87 HIS A CA 1
ATOM 716 C C . HIS A 1 87 ? 14.006 10.024 -12.002 1.00 91.00 87 HIS A C 1
ATOM 718 O O . HIS A 1 87 ? 14.833 10.928 -11.882 1.00 91.00 87 HIS A O 1
ATOM 724 N N . CYS A 1 88 ? 14.043 8.927 -11.247 1.00 88.38 88 CYS A N 1
ATOM 725 C CA . CYS A 1 88 ? 14.929 8.803 -10.092 1.00 88.38 88 CYS A CA 1
ATOM 726 C C . CYS A 1 88 ? 15.885 7.617 -10.176 1.00 88.38 88 CYS A C 1
ATOM 728 O O . CYS A 1 88 ? 17.027 7.749 -9.726 1.00 88.38 88 CYS A O 1
ATOM 730 N N . SER A 1 89 ? 15.438 6.477 -10.715 1.00 82.12 89 SER A N 1
ATOM 731 C CA . SER A 1 89 ? 16.263 5.274 -10.792 1.00 82.12 89 SER A CA 1
ATOM 732 C C . SER A 1 89 ? 17.484 5.508 -11.671 1.00 82.12 89 SER A C 1
ATOM 734 O O . SER A 1 89 ? 17.386 6.102 -12.742 1.00 82.12 89 SER A O 1
ATOM 736 N N . ALA A 1 90 ? 18.630 4.994 -11.231 1.00 75.56 90 ALA A N 1
ATOM 737 C CA . ALA A 1 90 ? 19.851 4.986 -12.031 1.00 75.56 90 ALA A CA 1
ATOM 738 C C . ALA A 1 90 ? 19.816 3.941 -13.165 1.00 75.56 90 ALA A C 1
ATOM 740 O O . ALA A 1 90 ? 20.751 3.880 -13.961 1.00 75.56 90 ALA A O 1
ATOM 741 N N . ASP A 1 91 ? 18.761 3.120 -13.231 1.00 74.00 91 ASP A N 1
ATOM 742 C CA . ASP A 1 91 ? 18.589 2.098 -14.257 1.00 74.00 91 ASP A CA 1
ATOM 743 C C . ASP A 1 91 ? 18.467 2.752 -15.636 1.00 74.00 91 ASP A C 1
ATOM 745 O O . ASP A 1 91 ? 17.554 3.533 -15.894 1.00 74.00 91 ASP A O 1
ATOM 749 N N . SER A 1 92 ? 19.371 2.398 -16.547 1.00 74.62 92 SER A N 1
ATOM 750 C CA . SER A 1 92 ? 19.401 2.918 -17.920 1.00 74.62 92 SER A CA 1
ATOM 751 C C . SER A 1 92 ? 18.376 2.259 -18.852 1.00 74.62 92 SER A C 1
ATOM 753 O O . SER A 1 92 ? 18.484 2.397 -20.069 1.00 74.62 92 SER A O 1
ATOM 755 N N . GLY A 1 93 ? 17.444 1.477 -18.304 1.00 86.56 93 GLY A N 1
ATOM 756 C CA . GLY A 1 93 ? 16.470 0.721 -19.081 1.00 86.56 93 GLY A CA 1
ATOM 757 C C . GLY A 1 93 ? 15.355 1.594 -19.650 1.00 86.56 93 GLY A C 1
ATOM 758 O O . GLY A 1 93 ? 14.990 2.625 -19.083 1.00 86.56 93 GLY A O 1
ATOM 759 N N . GLU A 1 94 ? 14.789 1.161 -20.773 1.00 93.56 94 GLU A N 1
ATOM 760 C CA . GLU A 1 94 ? 13.593 1.784 -21.336 1.00 93.56 94 GLU A CA 1
ATOM 761 C C . GLU A 1 94 ? 12.343 1.197 -20.681 1.00 93.56 94 GLU A C 1
ATOM 763 O O . GLU A 1 94 ? 12.160 -0.020 -20.660 1.00 93.56 94 GLU A O 1
ATOM 768 N N . TRP A 1 95 ? 11.468 2.063 -20.165 1.00 94.31 95 TRP A N 1
ATOM 769 C CA . TRP A 1 95 ? 10.295 1.651 -19.395 1.00 94.31 95 TRP A CA 1
ATOM 770 C C . TRP A 1 95 ? 8.982 1.842 -20.154 1.00 94.31 95 TRP A C 1
ATOM 772 O O . TRP A 1 95 ? 8.675 2.934 -20.641 1.00 94.31 95 TRP A O 1
ATOM 782 N N . LEU A 1 96 ? 8.149 0.802 -20.140 1.00 95.19 96 LEU A N 1
ATOM 783 C CA . LEU A 1 96 ? 6.730 0.855 -20.482 1.00 95.19 96 LEU A CA 1
ATOM 784 C C . LEU A 1 96 ? 5.899 0.461 -19.268 1.00 95.19 96 LEU A C 1
ATOM 786 O O . LEU A 1 96 ? 6.295 -0.403 -18.490 1.00 95.19 96 LEU A O 1
ATOM 790 N N . PHE A 1 97 ? 4.735 1.085 -19.124 1.00 94.88 97 PHE A N 1
ATOM 791 C CA . PHE A 1 97 ? 3.840 0.850 -17.997 1.00 94.88 97 PHE A CA 1
ATOM 792 C C . PHE A 1 97 ? 2.424 0.603 -18.476 1.00 94.88 97 PHE A C 1
ATOM 794 O O . PHE A 1 97 ? 2.026 1.153 -19.506 1.00 94.88 97 PHE A O 1
ATOM 801 N N . ASN A 1 98 ? 1.671 -0.164 -17.690 1.00 92.94 98 ASN A N 1
ATOM 802 C CA . ASN A 1 98 ? 0.239 -0.386 -17.874 1.00 92.94 98 ASN A CA 1
ATOM 803 C C . ASN A 1 98 ? -0.086 -0.914 -19.284 1.00 92.94 98 ASN A C 1
ATOM 805 O O . ASN A 1 98 ? -0.994 -0.447 -19.979 1.00 92.94 98 ASN A O 1
ATOM 809 N N . MET A 1 99 ? 0.731 -1.863 -19.751 1.00 92.06 99 MET A N 1
ATOM 810 C CA . MET A 1 99 ? 0.671 -2.387 -21.112 1.00 92.06 99 MET A CA 1
ATOM 811 C C . MET A 1 99 ? -0.445 -3.421 -21.230 1.00 92.06 99 MET A C 1
ATOM 813 O O . MET A 1 99 ? -0.389 -4.492 -20.625 1.00 92.06 99 MET A O 1
ATOM 817 N N . GLN A 1 100 ? -1.455 -3.130 -22.051 1.00 89.44 100 GLN A N 1
ATOM 818 C CA . GLN A 1 100 ? -2.534 -4.074 -22.320 1.00 89.44 100 GLN A CA 1
ATOM 819 C C . GLN A 1 100 ? -2.029 -5.234 -23.191 1.00 89.44 100 GLN A C 1
ATOM 821 O O . GLN A 1 100 ? -1.504 -5.036 -24.288 1.00 89.44 100 GLN A O 1
ATOM 826 N N . LEU A 1 101 ? -2.220 -6.459 -22.707 1.00 86.50 101 LEU A N 1
ATOM 827 C CA . LEU A 1 101 ? -1.830 -7.686 -23.389 1.00 86.50 101 LEU A CA 1
ATOM 828 C C . LEU A 1 101 ? -3.041 -8.287 -24.105 1.00 86.50 101 LEU A C 1
ATOM 830 O O . LEU A 1 101 ? -4.083 -8.541 -23.488 1.00 86.50 101 LEU A O 1
ATOM 834 N N . HIS A 1 102 ? -2.902 -8.550 -25.404 1.00 82.94 102 HIS A N 1
ATOM 835 C CA . HIS A 1 102 ? -3.969 -9.106 -26.236 1.00 82.94 102 HIS A CA 1
ATOM 836 C C . HIS A 1 102 ? -3.504 -10.346 -26.980 1.00 82.94 102 HIS A C 1
ATOM 838 O O . HIS A 1 102 ? -2.438 -10.322 -27.574 1.00 82.94 102 HIS A O 1
ATOM 844 N N . GLN A 1 103 ? -4.327 -11.389 -27.039 1.00 79.81 103 GLN A N 1
ATOM 845 C CA . GLN A 1 103 ? -4.056 -12.577 -27.846 1.00 79.81 103 GLN A CA 1
ATOM 846 C C . GLN A 1 103 ? -5.335 -13.019 -28.554 1.00 79.81 103 GLN A C 1
ATOM 848 O O . GLN A 1 103 ? -6.401 -13.097 -27.943 1.00 79.81 103 GLN A O 1
ATOM 853 N N . HIS A 1 104 ? -5.247 -13.267 -29.864 1.00 80.12 104 HIS A N 1
ATOM 854 C CA . HIS A 1 104 ? -6.381 -13.688 -30.702 1.00 80.12 104 HIS A CA 1
ATOM 855 C C . HIS A 1 104 ? -7.648 -12.820 -30.528 1.00 80.12 104 HIS A C 1
ATOM 857 O O . HIS A 1 104 ? -8.763 -13.332 -30.443 1.00 80.12 104 HIS A O 1
ATOM 863 N N . GLY A 1 105 ? -7.480 -11.495 -30.433 1.00 77.44 105 GLY A N 1
ATOM 864 C CA . GLY A 1 105 ? -8.589 -10.545 -30.268 1.00 77.44 105 GLY A CA 1
ATOM 865 C C . GLY A 1 105 ? -9.207 -10.499 -28.864 1.00 77.44 105 GLY A C 1
ATOM 866 O O . GLY A 1 105 ? -10.219 -9.830 -28.673 1.00 77.44 105 GLY A O 1
ATOM 867 N N . ARG A 1 106 ? -8.619 -11.184 -27.874 1.00 80.62 106 ARG A N 1
ATOM 868 C CA . ARG A 1 106 ? -9.047 -11.155 -26.468 1.00 80.62 106 ARG A CA 1
ATOM 869 C C . ARG A 1 106 ? -8.007 -10.460 -25.601 1.00 80.62 106 ARG A C 1
ATOM 871 O O . ARG A 1 106 ? -6.810 -10.642 -25.800 1.00 80.62 106 ARG A O 1
ATOM 878 N N . THR A 1 107 ? -8.464 -9.694 -24.617 1.00 81.56 107 THR A N 1
ATOM 879 C CA . THR A 1 107 ? -7.597 -9.117 -23.584 1.00 81.56 107 THR A CA 1
ATOM 880 C C . THR A 1 107 ? -7.189 -10.205 -22.593 1.00 81.56 107 THR A C 1
ATOM 882 O O . THR A 1 107 ? -8.043 -10.756 -21.902 1.00 81.56 107 THR A O 1
ATOM 885 N N . LEU A 1 108 ? -5.891 -10.506 -22.521 1.00 78.94 108 LEU A N 1
ATOM 886 C CA . LEU A 1 108 ? -5.309 -11.455 -21.561 1.00 78.94 108 LEU A CA 1
ATOM 887 C C . LEU A 1 108 ? -5.009 -10.812 -20.199 1.00 78.94 108 LEU A C 1
ATOM 889 O O . LEU A 1 108 ? -4.690 -11.499 -19.230 1.00 78.94 108 LEU A O 1
ATOM 893 N N . GLY A 1 109 ? -5.058 -9.485 -20.135 1.00 83.50 109 GLY A N 1
ATOM 894 C CA . GLY A 1 109 ? -4.807 -8.688 -18.941 1.00 83.50 109 GLY A CA 1
ATOM 895 C C . GLY A 1 109 ? -3.829 -7.562 -19.234 1.00 83.50 109 GLY A C 1
ATOM 896 O O . GLY A 1 109 ? -3.696 -7.129 -20.377 1.00 83.50 109 GLY A O 1
ATOM 897 N N . GLU A 1 110 ? -3.167 -7.089 -18.194 1.00 88.31 110 GLU A N 1
ATOM 898 C CA . GLU A 1 110 ? -2.228 -5.969 -18.224 1.00 88.31 110 GLU A CA 1
ATOM 899 C C . GLU A 1 110 ? -0.864 -6.446 -17.705 1.00 88.31 110 GLU A C 1
ATOM 901 O O . GLU A 1 110 ? -0.809 -7.472 -17.013 1.00 88.31 110 GLU A O 1
ATOM 906 N N . ALA A 1 111 ? 0.206 -5.767 -18.120 1.00 90.88 111 ALA A N 1
ATOM 907 C CA . ALA A 1 111 ? 1.530 -5.829 -17.512 1.00 90.88 111 ALA A CA 1
ATOM 908 C C . ALA A 1 111 ? 1.847 -4.452 -16.921 1.00 90.88 111 ALA A C 1
ATOM 910 O O . ALA A 1 111 ? 1.936 -3.466 -17.661 1.00 90.88 111 ALA A O 1
ATOM 911 N N . ASP A 1 112 ? 2.011 -4.397 -15.602 1.00 93.00 112 ASP A N 1
ATOM 912 C CA . ASP A 1 112 ? 2.113 -3.130 -14.875 1.00 93.00 112 ASP A CA 1
ATOM 913 C C . ASP A 1 112 ? 3.393 -2.359 -15.236 1.00 93.00 112 ASP A C 1
ATOM 915 O O . ASP A 1 112 ? 3.347 -1.152 -15.484 1.00 93.00 112 ASP A O 1
ATOM 919 N N . ALA A 1 113 ? 4.537 -3.050 -15.318 1.00 93.88 113 ALA A N 1
ATOM 920 C CA . ALA A 1 113 ? 5.806 -2.462 -15.733 1.00 93.88 113 ALA A CA 1
ATOM 921 C C . ALA A 1 113 ? 6.673 -3.429 -16.547 1.00 93.88 113 ALA A C 1
ATOM 923 O O . ALA A 1 113 ? 6.879 -4.584 -16.170 1.00 93.88 113 ALA A O 1
ATOM 924 N N . LEU A 1 114 ? 7.235 -2.922 -17.641 1.00 93.94 114 LEU A N 1
ATOM 925 C CA . LEU A 1 114 ? 8.218 -3.595 -18.482 1.00 93.94 114 LEU A CA 1
ATOM 926 C C . LEU A 1 114 ? 9.454 -2.705 -18.615 1.00 93.94 114 LEU A C 1
ATOM 928 O O . LEU A 1 114 ? 9.330 -1.536 -18.976 1.00 93.94 114 LEU A O 1
ATOM 932 N N . CYS A 1 115 ? 10.632 -3.261 -18.351 1.00 93.81 115 CYS A N 1
ATOM 933 C CA . CYS A 1 115 ? 11.916 -2.583 -18.492 1.00 93.81 115 CYS A CA 1
ATOM 934 C C . CYS A 1 115 ? 12.807 -3.354 -19.458 1.00 93.81 115 CYS A C 1
ATOM 936 O O . CYS A 1 115 ? 13.178 -4.500 -19.191 1.00 93.81 115 CYS A O 1
ATOM 938 N N . TRP A 1 116 ? 13.144 -2.731 -20.582 1.00 94.81 116 TRP A N 1
ATOM 939 C CA . TRP A 1 116 ? 14.075 -3.287 -21.552 1.00 94.81 116 TRP A CA 1
ATOM 940 C C . TRP A 1 116 ? 15.499 -2.820 -21.254 1.00 94.81 116 TRP A C 1
ATOM 942 O O . TRP A 1 116 ? 15.771 -1.622 -21.167 1.00 94.81 116 TRP A O 1
ATOM 952 N N . GLN A 1 117 ? 16.410 -3.779 -21.101 1.00 92.38 117 GLN A N 1
ATOM 953 C CA . GLN A 1 117 ? 17.810 -3.560 -20.727 1.00 92.38 117 GLN A CA 1
ATOM 954 C C . GLN A 1 117 ? 18.757 -4.195 -21.757 1.00 92.38 117 GLN A C 1
ATOM 956 O O . GLN A 1 117 ? 19.745 -4.846 -21.414 1.00 92.38 117 GLN A O 1
ATOM 961 N N . GLY A 1 118 ? 18.437 -4.057 -23.046 1.00 91.62 118 GLY A N 1
ATOM 962 C CA . GLY A 1 118 ? 19.167 -4.737 -24.113 1.00 91.62 118 GLY A CA 1
ATOM 963 C C . GLY A 1 118 ? 18.743 -6.200 -24.220 1.00 91.62 118 GLY A C 1
ATOM 964 O O . GLY A 1 118 ? 17.637 -6.495 -24.651 1.00 91.62 118 GLY A O 1
ATOM 965 N N . GLU A 1 119 ? 19.599 -7.145 -23.833 1.00 91.62 119 GLU A N 1
ATOM 966 C CA . GLU A 1 119 ? 19.289 -8.573 -24.019 1.00 91.62 119 GLU A CA 1
ATOM 967 C C . GLU A 1 119 ? 18.255 -9.136 -23.022 1.00 91.62 119 GLU A C 1
ATOM 969 O O . GLU A 1 119 ? 17.764 -10.251 -23.224 1.00 91.62 119 GLU A O 1
ATOM 974 N N . GLU A 1 120 ? 17.893 -8.386 -21.978 1.00 92.12 120 GLU A N 1
ATOM 975 C CA . GLU A 1 120 ? 16.906 -8.792 -20.973 1.00 92.12 120 GLU A CA 1
ATOM 976 C C . GLU A 1 120 ? 15.675 -7.870 -20.976 1.00 92.12 120 GLU A C 1
ATOM 978 O O . GLU A 1 120 ? 15.786 -6.645 -21.073 1.00 92.12 120 GLU A O 1
ATOM 983 N N . LEU A 1 121 ? 14.496 -8.481 -20.835 1.00 92.38 121 LEU A N 1
ATOM 984 C 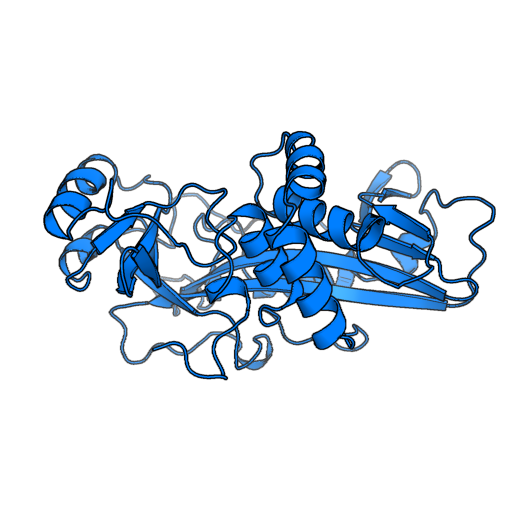CA . LEU A 1 121 ? 13.240 -7.803 -20.529 1.00 92.38 121 LEU A CA 1
ATOM 985 C C . LEU A 1 121 ? 12.821 -8.164 -19.101 1.00 92.38 121 LEU A C 1
ATOM 987 O O . LEU A 1 121 ? 12.553 -9.330 -18.802 1.00 92.38 121 LEU A O 1
ATOM 991 N N . LEU A 1 122 ? 12.757 -7.167 -18.222 1.00 91.00 122 LEU A N 1
ATOM 992 C CA . LEU A 1 122 ? 12.219 -7.317 -16.875 1.00 91.00 122 LEU A CA 1
ATOM 993 C C . LEU A 1 122 ? 10.734 -6.958 -16.880 1.00 91.00 122 LEU A C 1
ATOM 995 O O . LEU A 1 122 ? 10.361 -5.828 -17.187 1.00 91.00 122 LEU A O 1
ATOM 999 N N . HIS A 1 123 ? 9.897 -7.912 -16.498 1.00 91.25 123 HIS A N 1
ATOM 1000 C CA . HIS A 1 123 ? 8.477 -7.726 -16.245 1.00 91.25 123 HIS A CA 1
ATOM 1001 C C . HIS A 1 123 ? 8.231 -7.678 -14.743 1.00 91.25 123 HIS A C 1
ATOM 1003 O O . HIS A 1 123 ? 8.530 -8.631 -14.027 1.00 91.25 123 HIS A O 1
ATOM 1009 N N . THR A 1 124 ? 7.689 -6.562 -14.268 1.00 90.94 124 THR A N 1
ATOM 1010 C CA . THR A 1 124 ? 7.382 -6.360 -12.855 1.00 90.94 124 THR A CA 1
ATOM 1011 C C . THR A 1 124 ? 5.880 -6.180 -12.676 1.00 90.94 124 THR A C 1
ATOM 1013 O O . THR A 1 124 ? 5.292 -5.271 -13.257 1.00 90.94 124 THR A O 1
ATOM 1016 N N . GLU A 1 125 ? 5.273 -7.026 -11.846 1.00 91.50 125 GLU A N 1
ATOM 1017 C CA . GLU A 1 125 ? 3.899 -6.846 -11.361 1.00 91.50 125 GLU A CA 1
ATOM 1018 C C . GLU A 1 125 ? 3.926 -6.084 -10.030 1.00 91.50 125 GLU A C 1
ATOM 1020 O O . GLU A 1 125 ? 4.751 -6.366 -9.154 1.00 91.50 125 GLU A O 1
ATOM 1025 N N . LEU A 1 126 ? 3.019 -5.123 -9.862 1.00 92.19 126 LEU A N 1
ATOM 1026 C CA . LEU A 1 126 ? 2.925 -4.257 -8.693 1.00 92.19 126 LEU A CA 1
ATOM 1027 C C . LEU A 1 126 ? 1.667 -4.580 -7.886 1.00 92.19 126 LEU A C 1
ATOM 1029 O O . LEU A 1 126 ? 0.538 -4.558 -8.369 1.00 92.19 126 LEU A O 1
ATOM 1033 N N . ALA A 1 127 ? 1.835 -4.836 -6.590 1.00 91.44 127 ALA A N 1
ATOM 1034 C CA . ALA A 1 127 ? 0.717 -5.169 -5.718 1.00 91.44 127 ALA A CA 1
ATOM 1035 C C . ALA A 1 127 ? 0.810 -4.450 -4.373 1.00 91.44 127 ALA A C 1
ATOM 1037 O O . ALA A 1 127 ? 1.579 -4.846 -3.504 1.00 91.44 127 ALA A O 1
ATOM 1038 N N . VAL A 1 128 ? -0.059 -3.461 -4.139 1.00 94.50 128 VAL A N 1
ATOM 1039 C CA . VAL A 1 128 ? -0.289 -2.922 -2.789 1.00 94.50 128 VAL A CA 1
ATOM 1040 C C . VAL A 1 128 ? -1.547 -3.521 -2.161 1.00 94.50 128 VAL A C 1
ATOM 1042 O O . VAL A 1 128 ? -2.642 -3.439 -2.730 1.00 94.50 128 VAL A O 1
ATOM 1045 N N . LYS A 1 129 ? -1.415 -4.145 -0.987 1.00 94.44 129 LYS A N 1
ATOM 1046 C CA . LYS A 1 129 ? -2.498 -4.924 -0.372 1.00 94.44 129 LYS A CA 1
ATOM 1047 C C . LYS A 1 129 ? -2.640 -4.730 1.135 1.00 94.44 129 LYS A C 1
ATOM 1049 O O . LYS A 1 129 ? -1.684 -4.494 1.859 1.00 94.44 129 LYS A O 1
ATOM 1054 N N . PHE A 1 130 ? -3.875 -4.834 1.610 1.00 96.00 130 PHE A N 1
ATOM 1055 C CA . PHE A 1 130 ? -4.232 -4.689 3.018 1.00 96.00 130 PHE A CA 1
ATOM 1056 C C . PHE A 1 130 ? -5.170 -5.837 3.341 1.00 96.00 130 PHE A C 1
ATOM 1058 O O . PHE A 1 130 ? -6.201 -5.950 2.682 1.00 96.00 130 PHE A O 1
ATOM 1065 N N . TYR A 1 131 ? -4.805 -6.678 4.302 1.00 96.75 131 TYR A N 1
ATOM 1066 C CA . TYR A 1 131 ? -5.582 -7.865 4.644 1.00 96.75 131 TYR A CA 1
ATOM 1067 C C . TYR A 1 131 ? -5.747 -7.989 6.153 1.00 96.75 131 TYR A C 1
ATOM 1069 O O . TYR A 1 131 ? -4.823 -7.693 6.907 1.00 96.75 131 TYR A O 1
ATOM 1077 N N . LEU A 1 132 ? -6.924 -8.427 6.580 1.00 96.81 132 LEU A N 1
ATOM 1078 C CA . LEU A 1 132 ? -7.274 -8.681 7.969 1.00 96.81 132 LEU A CA 1
ATOM 1079 C C . LEU A 1 132 ? -7.243 -10.190 8.190 1.00 96.81 132 LEU A C 1
ATOM 1081 O O . LEU A 1 132 ? -7.868 -10.949 7.445 1.00 96.81 132 LEU A O 1
ATOM 1085 N N . GLY A 1 133 ? -6.479 -10.613 9.187 1.00 95.06 133 GLY A N 1
ATOM 1086 C CA . GLY A 1 133 ? -6.375 -12.007 9.578 1.00 95.06 133 GLY A CA 1
ATOM 1087 C C . GLY A 1 133 ? -7.643 -12.448 10.295 1.00 95.06 133 GLY A C 1
ATOM 1088 O O . GLY A 1 133 ? -8.078 -11.788 11.239 1.00 95.06 133 GLY A O 1
ATOM 1089 N N . PHE A 1 134 ? -8.220 -13.554 9.844 1.00 92.25 134 PHE A N 1
ATOM 1090 C CA . PHE A 1 134 ? -9.396 -14.179 10.432 1.00 92.25 134 PHE A CA 1
ATOM 1091 C C . PHE A 1 134 ? -9.123 -15.664 10.662 1.00 92.25 134 PHE A C 1
ATOM 1093 O O . PHE A 1 134 ? -8.571 -16.339 9.790 1.00 92.25 134 PHE A O 1
ATOM 1100 N N . GLU A 1 135 ? -9.502 -16.168 11.831 1.00 86.69 135 GLU A N 1
ATOM 1101 C CA . GLU A 1 135 ? -9.474 -17.600 12.129 1.00 86.69 135 GLU A CA 1
ATOM 1102 C C . GLU A 1 135 ? -10.787 -18.268 11.744 1.00 86.69 135 GLU A C 1
ATOM 1104 O O . GLU A 1 135 ? -11.817 -17.615 11.644 1.00 86.69 135 GLU A O 1
ATOM 1109 N N . ALA A 1 136 ? -10.757 -19.580 11.521 1.00 79.44 136 ALA A N 1
ATOM 1110 C CA . ALA A 1 136 ? -11.942 -20.307 11.096 1.00 79.44 136 ALA A CA 1
ATOM 1111 C C . ALA A 1 136 ? -13.062 -20.222 12.149 1.00 79.44 136 ALA A C 1
ATOM 1113 O O . ALA A 1 136 ? -12.831 -20.459 13.333 1.00 79.44 136 ALA A O 1
ATOM 1114 N N . GLY A 1 137 ? -14.285 -19.942 11.700 1.00 68.75 137 GLY A N 1
ATOM 1115 C CA . GLY A 1 137 ? -15.470 -19.834 12.552 1.00 68.75 137 GLY A CA 1
ATOM 1116 C C . GLY A 1 137 ? -16.750 -19.837 11.719 1.00 68.75 137 GLY A C 1
ATOM 1117 O O . GLY A 1 137 ? -16.731 -19.385 10.576 1.00 68.75 137 GLY A O 1
ATOM 1118 N N . ASP A 1 138 ? -17.840 -20.396 12.252 1.00 64.06 138 ASP A N 1
ATOM 1119 C CA . ASP A 1 138 ? -19.188 -20.429 11.648 1.00 64.06 138 ASP A CA 1
ATOM 1120 C C . ASP A 1 138 ? -19.225 -20.751 10.137 1.00 64.06 138 ASP A C 1
ATOM 1122 O O . ASP A 1 138 ? -19.946 -20.135 9.354 1.00 64.06 138 ASP A O 1
ATOM 1126 N N . GLY A 1 139 ? -18.409 -21.718 9.701 1.00 66.31 139 GLY A N 1
ATOM 1127 C CA . GLY A 1 139 ? -18.325 -22.153 8.299 1.00 66.31 139 GLY A CA 1
ATOM 1128 C C . GLY A 1 139 ? -17.448 -21.283 7.388 1.00 66.31 139 GLY A C 1
ATOM 1129 O O . GLY A 1 139 ? -17.235 -21.640 6.231 1.00 66.31 139 GLY A O 1
ATOM 1130 N N . THR A 1 140 ? -16.883 -20.185 7.895 1.00 78.12 140 THR A N 1
ATOM 1131 C CA . THR A 1 140 ? -15.887 -19.376 7.184 1.00 78.12 140 THR A CA 1
ATOM 1132 C C . THR A 1 140 ? -14.483 -19.905 7.458 1.00 78.12 140 THR A C 1
ATOM 1134 O O . THR A 1 140 ? -14.093 -20.120 8.605 1.00 78.12 140 THR A O 1
ATOM 1137 N N . ALA A 1 141 ? -13.703 -20.117 6.396 1.00 83.81 141 ALA A N 1
ATOM 1138 C CA . ALA A 1 141 ? -12.330 -20.598 6.510 1.00 83.81 141 ALA A CA 1
ATOM 1139 C C . ALA A 1 141 ? -11.403 -19.532 7.116 1.00 83.81 141 ALA A C 1
ATOM 1141 O O . ALA A 1 141 ? -11.569 -18.338 6.860 1.00 83.81 141 ALA A O 1
ATOM 1142 N N . ALA A 1 142 ? -10.378 -19.968 7.847 1.00 88.69 142 ALA A N 1
ATOM 1143 C CA . ALA A 1 142 ? -9.285 -19.087 8.236 1.00 88.69 142 ALA A CA 1
ATOM 1144 C C . ALA A 1 142 ? -8.626 -18.478 6.986 1.00 88.69 142 ALA A C 1
ATOM 1146 O O . ALA A 1 142 ? -8.563 -19.117 5.931 1.00 88.69 142 ALA A O 1
ATOM 1147 N N . GLY A 1 143 ? -8.155 -17.240 7.085 1.00 92.81 143 GLY A N 1
ATOM 1148 C CA . GLY A 1 143 ? -7.509 -16.576 5.962 1.00 92.81 143 GLY A CA 1
ATOM 1149 C C . GLY A 1 143 ? -7.225 -15.099 6.187 1.00 92.81 143 GLY A C 1
ATOM 1150 O O . GLY A 1 143 ? -7.581 -14.502 7.201 1.00 92.81 143 GLY A O 1
ATOM 1151 N N . TRP A 1 144 ? -6.581 -14.511 5.188 1.00 94.94 144 TRP A N 1
ATOM 1152 C CA . TRP A 1 144 ? -6.274 -13.089 5.110 1.00 94.94 144 TRP A CA 1
ATOM 1153 C C . TRP A 1 144 ? -7.239 -12.428 4.130 1.00 94.94 144 TRP A C 1
ATOM 1155 O O . TRP A 1 144 ? -7.077 -12.547 2.914 1.00 94.94 144 TRP A O 1
ATOM 1165 N N . TYR A 1 145 ? -8.256 -11.754 4.658 1.00 94.88 145 TYR A N 1
ATOM 1166 C CA . TYR A 1 145 ? -9.368 -11.206 3.883 1.00 94.88 145 TYR A CA 1
ATOM 1167 C C . TYR A 1 145 ? -9.184 -9.718 3.626 1.00 94.88 145 TYR A C 1
ATOM 1169 O O . TYR A 1 145 ? -8.760 -8.968 4.509 1.00 94.88 145 TYR A O 1
ATOM 1177 N N . GLY A 1 146 ? -9.489 -9.268 2.408 1.00 94.88 146 GLY A N 1
ATOM 1178 C CA . GLY A 1 146 ? -9.548 -7.840 2.128 1.00 94.88 146 GLY A CA 1
ATOM 1179 C C . GLY A 1 146 ? -10.583 -7.188 3.055 1.00 94.88 146 GLY A C 1
ATOM 1180 O O . GLY A 1 146 ? -11.556 -7.849 3.421 1.00 94.88 146 GLY A O 1
ATOM 1181 N N . PRO A 1 147 ? -10.442 -5.903 3.428 1.00 92.56 147 PRO A N 1
ATOM 1182 C CA . PRO A 1 147 ? -11.371 -5.262 4.356 1.00 92.56 147 PRO A CA 1
ATOM 1183 C C . PRO A 1 147 ? -12.832 -5.395 3.901 1.00 92.56 147 PRO A C 1
ATOM 1185 O O . PRO A 1 147 ? -13.712 -5.665 4.707 1.00 92.56 147 PRO A O 1
ATOM 1188 N N . GLU A 1 148 ? -13.085 -5.262 2.594 1.00 90.69 148 GLU A N 1
ATOM 1189 C CA . GLU A 1 148 ? -14.417 -5.404 1.983 1.00 90.69 148 GLU A CA 1
ATOM 1190 C C . GLU A 1 148 ? -14.775 -6.859 1.601 1.00 90.69 148 GLU A C 1
ATOM 1192 O O . GLU A 1 148 ? -15.760 -7.072 0.904 1.00 90.69 148 GLU A O 1
ATOM 1197 N N . VAL A 1 149 ? -13.960 -7.849 1.989 1.00 90.38 149 VAL A N 1
ATOM 1198 C CA . VAL A 1 149 ? -14.145 -9.296 1.725 1.00 90.38 149 VAL A CA 1
ATOM 1199 C C . VAL A 1 149 ? -14.286 -9.636 0.227 1.00 90.38 149 VAL A C 1
ATOM 1201 O O . VAL A 1 149 ? -14.896 -10.623 -0.170 1.00 90.38 149 VAL A O 1
ATOM 1204 N N . LYS A 1 150 ? -13.701 -8.805 -0.645 1.00 88.31 150 LYS A N 1
ATOM 1205 C CA . LYS A 1 150 ? -13.719 -8.989 -2.111 1.00 88.31 150 LYS A CA 1
ATOM 1206 C C . LYS A 1 150 ? -12.563 -9.834 -2.635 1.00 88.31 150 LYS A C 1
ATOM 1208 O O . LYS A 1 150 ? -12.612 -10.297 -3.771 1.00 88.31 150 LYS A O 1
ATOM 1213 N N . ASP A 1 151 ? -11.514 -9.993 -1.838 1.00 90.12 151 ASP A N 1
ATOM 1214 C CA . ASP A 1 151 ? -10.349 -10.806 -2.149 1.00 90.12 151 ASP A CA 1
ATOM 1215 C C . ASP A 1 151 ? -9.795 -11.488 -0.892 1.00 90.12 151 ASP A C 1
ATOM 1217 O O . ASP A 1 151 ? -10.069 -11.087 0.243 1.00 90.12 151 ASP A O 1
ATOM 1221 N N . ARG A 1 152 ? -9.024 -12.553 -1.122 1.00 91.75 152 ARG A N 1
ATOM 1222 C CA . ARG A 1 152 ? -8.209 -13.234 -0.117 1.00 91.75 152 ARG A CA 1
ATOM 1223 C C . ARG A 1 152 ? -6.766 -13.304 -0.595 1.00 91.75 152 ARG A C 1
ATOM 1225 O O . ARG A 1 152 ? -6.525 -13.481 -1.793 1.00 91.75 152 ARG A O 1
ATOM 1232 N N . LEU A 1 153 ? -5.828 -13.165 0.337 1.00 91.94 153 LEU A N 1
ATOM 1233 C CA . LEU A 1 153 ? -4.395 -13.138 0.048 1.00 91.94 153 LEU A CA 1
ATOM 1234 C C . LEU A 1 153 ? -3.916 -14.410 -0.656 1.00 91.94 153 LEU A C 1
ATOM 1236 O O . LEU A 1 153 ? -3.239 -14.296 -1.668 1.00 91.94 153 LEU A O 1
ATOM 1240 N N . ASP A 1 154 ? -4.296 -15.590 -0.162 1.00 88.62 154 ASP A N 1
ATOM 1241 C CA . ASP A 1 154 ? -3.900 -16.901 -0.696 1.00 88.62 154 ASP A CA 1
ATOM 1242 C C . ASP A 1 154 ? -4.345 -17.080 -2.156 1.00 88.62 154 ASP A C 1
ATOM 1244 O O . ASP A 1 154 ? -3.544 -17.405 -3.034 1.00 88.62 154 ASP A O 1
ATOM 1248 N N . LEU A 1 155 ? -5.608 -16.758 -2.446 1.00 89.12 155 LEU A N 1
ATOM 1249 C CA . LEU A 1 155 ? -6.158 -16.821 -3.801 1.00 89.12 155 LEU A CA 1
ATOM 1250 C C . LEU A 1 155 ? -5.512 -15.785 -4.729 1.00 89.12 155 LEU A C 1
ATOM 1252 O O . LEU A 1 155 ? -5.223 -16.075 -5.892 1.00 89.12 155 LEU A O 1
ATOM 1256 N N . LYS A 1 156 ? -5.283 -14.563 -4.230 1.00 87.31 156 LYS A N 1
ATOM 1257 C CA . LYS A 1 156 ? -4.648 -13.493 -5.009 1.00 87.31 156 LYS A CA 1
ATOM 1258 C C . LYS A 1 156 ? -3.187 -13.819 -5.307 1.00 87.31 156 LYS A C 1
ATOM 1260 O O . LYS A 1 156 ? -2.742 -13.560 -6.421 1.00 87.31 156 LYS A O 1
ATOM 1265 N N . TRP A 1 157 ? -2.476 -14.391 -4.340 1.00 86.88 157 TRP A N 1
ATOM 1266 C CA . TRP A 1 157 ? -1.104 -14.859 -4.481 1.00 86.88 157 TRP A CA 1
ATOM 1267 C C . TRP A 1 157 ? -0.989 -15.920 -5.569 1.00 86.88 157 TRP A C 1
ATOM 1269 O O . TRP A 1 157 ? -0.229 -15.752 -6.518 1.00 86.88 157 TRP A O 1
ATOM 1279 N N . HIS A 1 158 ? -1.805 -16.970 -5.480 1.00 84.94 158 HIS A N 1
ATOM 1280 C CA . HIS A 1 158 ? -1.813 -18.050 -6.461 1.00 84.94 158 HIS A CA 1
ATOM 1281 C C . HIS A 1 158 ? -2.100 -17.525 -7.876 1.00 84.94 158 HIS A C 1
ATOM 1283 O O . HIS A 1 158 ? -1.367 -17.818 -8.815 1.00 84.94 158 HIS A O 1
ATOM 1289 N N . HIS A 1 159 ? -3.090 -16.637 -8.018 1.00 84.88 159 HIS A N 1
ATOM 1290 C CA . HIS A 1 159 ? -3.391 -15.993 -9.297 1.00 84.88 159 HIS A CA 1
ATOM 1291 C C . HIS A 1 159 ? -2.232 -15.129 -9.838 1.00 84.88 159 HIS A C 1
ATOM 1293 O O . HIS A 1 159 ? -1.982 -15.136 -11.043 1.00 84.88 159 HIS A O 1
ATOM 1299 N N . LEU A 1 160 ? -1.530 -14.383 -8.975 1.00 83.69 160 LEU A N 1
ATOM 1300 C CA . LEU A 1 160 ? -0.352 -13.591 -9.358 1.00 83.69 160 LEU A CA 1
ATOM 1301 C C . LEU A 1 160 ? 0.777 -14.490 -9.879 1.00 83.69 160 LEU A C 1
ATOM 1303 O O . LEU A 1 160 ? 1.304 -14.241 -10.962 1.00 83.69 160 LEU A O 1
ATOM 1307 N N . MET A 1 161 ? 1.105 -15.546 -9.129 1.00 81.62 161 MET A N 1
ATOM 1308 C CA . MET A 1 161 ? 2.210 -16.454 -9.445 1.00 81.62 161 MET A CA 1
ATOM 1309 C C . MET A 1 161 ? 1.952 -17.282 -10.704 1.00 81.62 161 MET A C 1
ATOM 1311 O O . MET A 1 161 ? 2.817 -17.365 -11.568 1.00 81.62 161 MET A O 1
ATOM 1315 N N . GLU A 1 162 ? 0.770 -17.888 -10.823 1.00 79.44 162 GLU A N 1
ATOM 1316 C CA . GLU A 1 162 ? 0.482 -18.807 -11.929 1.00 79.44 162 GLU A CA 1
ATOM 1317 C C . GLU A 1 162 ? 0.148 -18.094 -13.232 1.00 79.44 162 GLU A C 1
ATOM 1319 O O . GLU A 1 162 ? 0.419 -18.613 -14.314 1.00 79.44 162 GLU A O 1
ATOM 1324 N N . ARG A 1 163 ? -0.499 -16.929 -13.136 1.00 75.12 163 ARG A N 1
ATOM 1325 C CA . ARG A 1 163 ? -1.024 -16.239 -14.311 1.00 75.12 163 ARG A CA 1
ATOM 1326 C C . ARG A 1 163 ? -0.245 -14.982 -14.594 1.00 75.12 163 ARG A C 1
ATOM 1328 O O . ARG A 1 163 ? 0.326 -14.876 -15.668 1.00 75.12 163 ARG A O 1
ATOM 1335 N N . GLN A 1 164 ? -0.232 -14.029 -13.666 1.00 74.81 164 GLN A N 1
ATOM 1336 C CA . GLN A 1 164 ? 0.207 -12.674 -13.999 1.00 74.81 164 GLN A CA 1
ATOM 1337 C C . GLN A 1 164 ? 1.694 -12.629 -14.364 1.00 74.81 164 GLN A C 1
ATOM 1339 O O . GLN A 1 164 ? 2.022 -12.036 -15.384 1.00 74.81 164 GLN A O 1
ATOM 1344 N N . LEU A 1 165 ? 2.548 -13.369 -13.657 1.00 76.94 165 LEU A N 1
ATOM 1345 C CA . LEU A 1 165 ? 3.998 -13.403 -13.898 1.00 76.94 165 LEU A CA 1
ATOM 1346 C C . LEU A 1 165 ? 4.464 -14.378 -14.989 1.00 76.94 165 LEU A C 1
ATOM 1348 O O . LEU A 1 165 ? 5.669 -14.481 -15.231 1.00 76.94 165 LEU A O 1
ATOM 1352 N N . ALA A 1 166 ? 3.554 -15.112 -15.634 1.00 74.50 166 ALA A N 1
ATOM 1353 C CA . ALA A 1 166 ? 3.921 -16.103 -16.639 1.00 74.50 166 ALA A CA 1
ATOM 1354 C C . ALA A 1 166 ? 4.561 -15.424 -17.873 1.00 74.50 166 ALA A C 1
ATOM 1356 O O . ALA A 1 166 ? 3.869 -14.664 -18.558 1.00 74.50 166 ALA A O 1
ATOM 1357 N N . PRO A 1 167 ? 5.830 -15.732 -18.228 1.00 70.12 167 PRO A N 1
ATOM 1358 C CA . PRO A 1 167 ? 6.533 -15.064 -19.331 1.00 70.12 167 PRO A CA 1
ATOM 1359 C C . PRO A 1 167 ? 5.814 -15.158 -20.680 1.00 70.12 167 PRO A C 1
ATOM 1361 O O . PRO A 1 167 ? 5.824 -14.204 -21.451 1.00 70.12 167 PRO A O 1
ATOM 1364 N N . ALA A 1 168 ? 5.116 -16.273 -20.930 1.00 69.19 168 ALA A N 1
ATOM 1365 C CA . ALA A 1 168 ? 4.331 -16.505 -22.146 1.00 69.19 168 ALA A CA 1
ATOM 1366 C C . ALA A 1 168 ? 3.226 -15.454 -22.385 1.00 69.19 168 ALA A C 1
ATOM 1368 O O . ALA A 1 168 ? 2.708 -15.336 -23.492 1.00 69.19 168 ALA A O 1
ATOM 1369 N N . ARG A 1 169 ? 2.849 -14.662 -21.370 1.00 74.81 169 ARG A N 1
ATOM 1370 C CA . ARG A 1 169 ? 1.908 -13.544 -21.545 1.00 74.81 169 ARG A CA 1
ATOM 1371 C C . ARG A 1 169 ? 2.488 -12.403 -22.376 1.00 74.81 169 ARG A C 1
ATOM 1373 O O . ARG A 1 169 ? 1.718 -11.633 -22.946 1.00 74.81 169 ARG A O 1
ATOM 1380 N N . LEU A 1 170 ? 3.812 -12.278 -22.438 1.00 80.38 170 LEU A N 1
ATOM 1381 C CA . LEU A 1 170 ? 4.479 -11.178 -23.131 1.00 80.38 170 LEU A CA 1
ATOM 1382 C C . LEU A 1 170 ? 4.673 -11.440 -24.627 1.00 80.38 170 LEU A C 1
ATOM 1384 O O . LEU A 1 170 ? 4.951 -10.493 -25.358 1.00 80.38 170 LEU A O 1
ATOM 1388 N N . ASP A 1 171 ? 4.449 -12.671 -25.100 1.00 77.75 171 ASP A N 1
ATOM 1389 C CA . ASP A 1 171 ? 4.585 -13.044 -26.518 1.00 77.75 171 ASP A CA 1
ATOM 1390 C C . ASP A 1 171 ? 3.697 -12.196 -27.443 1.00 77.75 171 ASP A C 1
ATOM 1392 O O . ASP A 1 171 ? 3.972 -12.049 -28.632 1.00 77.75 171 ASP A O 1
ATOM 1396 N N . SER A 1 172 ? 2.621 -11.628 -26.897 1.00 75.25 172 SER A N 1
ATOM 1397 C CA . SER A 1 172 ? 1.662 -10.798 -27.618 1.00 75.25 172 SER A CA 1
ATOM 1398 C C . SER A 1 172 ? 1.615 -9.346 -27.127 1.00 75.25 172 SER A C 1
ATOM 1400 O O . SER A 1 172 ? 0.674 -8.611 -27.440 1.00 75.25 172 SER A O 1
ATOM 1402 N N . ALA A 1 173 ? 2.610 -8.923 -26.340 1.00 84.69 173 ALA A N 1
ATOM 1403 C CA . ALA A 1 173 ? 2.734 -7.543 -25.894 1.00 84.69 173 ALA A CA 1
ATOM 1404 C C . ALA A 1 173 ? 3.093 -6.630 -27.087 1.00 84.69 173 ALA A C 1
ATOM 1406 O O . ALA A 1 173 ? 3.991 -6.966 -27.864 1.00 84.69 173 ALA A O 1
ATOM 1407 N N . PRO A 1 174 ? 2.439 -5.464 -27.254 1.00 88.12 174 PRO A N 1
ATOM 1408 C CA . PRO A 1 174 ? 2.763 -4.521 -28.323 1.00 88.12 174 PRO A CA 1
ATOM 1409 C C . PRO A 1 174 ? 4.025 -3.719 -27.967 1.00 88.12 174 PRO A C 1
ATOM 1411 O O . PRO A 1 174 ? 3.958 -2.538 -27.625 1.00 88.12 174 PRO A O 1
ATOM 1414 N N . LEU A 1 175 ? 5.178 -4.389 -27.995 1.00 91.88 175 LEU A N 1
ATOM 1415 C CA . LEU A 1 175 ? 6.474 -3.808 -27.648 1.00 91.88 175 LEU A CA 1
ATOM 1416 C C . LEU A 1 175 ? 7.060 -2.991 -28.816 1.00 91.88 175 LEU A C 1
ATOM 1418 O O . LEU A 1 175 ? 6.786 -3.294 -29.981 1.00 91.88 175 LEU A O 1
ATOM 1422 N N . PRO A 1 176 ? 7.890 -1.970 -28.531 1.00 94.00 176 PRO A N 1
ATOM 1423 C CA . PRO A 1 176 ? 8.650 -1.252 -29.542 1.00 94.00 176 PRO A CA 1
ATOM 1424 C C . PRO A 1 176 ? 9.486 -2.204 -30.397 1.00 94.00 176 PRO A C 1
ATOM 1426 O O . PRO A 1 176 ? 10.092 -3.145 -29.892 1.00 94.00 176 PRO A O 1
ATOM 1429 N N . ALA A 1 177 ? 9.560 -1.937 -31.702 1.00 92.56 177 ALA A N 1
ATOM 1430 C CA . ALA A 1 177 ? 10.220 -2.835 -32.651 1.00 92.56 177 ALA A CA 1
ATOM 1431 C C . ALA A 1 177 ? 11.717 -3.054 -32.362 1.00 92.56 177 ALA A C 1
ATOM 1433 O O . ALA A 1 177 ? 12.261 -4.080 -32.759 1.00 92.56 177 ALA A O 1
ATOM 1434 N N . HIS A 1 178 ? 12.377 -2.107 -31.683 1.00 93.75 178 HIS A N 1
ATOM 1435 C CA . HIS A 1 178 ? 13.791 -2.202 -31.312 1.00 93.75 178 HIS A CA 1
ATOM 1436 C C . HIS A 1 178 ? 14.045 -2.984 -30.018 1.00 93.75 178 HIS A C 1
ATOM 1438 O O . HIS A 1 178 ? 15.202 -3.263 -29.705 1.00 93.75 178 HIS A O 1
ATOM 1444 N N . TRP A 1 179 ? 13.000 -3.360 -29.273 1.00 94.12 179 TRP A N 1
ATOM 1445 C CA . TRP A 1 179 ? 13.124 -4.163 -28.057 1.00 94.12 179 TRP A CA 1
ATOM 1446 C C . TRP A 1 179 ? 13.380 -5.631 -28.409 1.00 94.12 179 TRP A C 1
ATOM 1448 O O . TRP A 1 179 ? 12.490 -6.480 -28.377 1.00 94.12 179 TRP A O 1
ATOM 1458 N N . HIS A 1 180 ? 14.627 -5.937 -28.754 1.00 91.25 180 HIS A N 1
ATOM 1459 C CA . HIS A 1 180 ? 15.094 -7.304 -28.950 1.00 91.25 180 HIS A CA 1
ATOM 1460 C C . HIS A 1 180 ? 15.680 -7.837 -27.645 1.00 91.25 180 HIS A C 1
ATOM 1462 O O . HIS A 1 180 ? 16.667 -7.298 -27.159 1.00 91.25 180 HIS A O 1
ATOM 1468 N N . PHE A 1 181 ? 15.103 -8.906 -27.098 1.00 91.88 181 PHE A N 1
ATOM 1469 C CA . PHE A 1 181 ? 15.556 -9.545 -25.862 1.00 91.88 181 PHE A CA 1
ATOM 1470 C C . PHE A 1 181 ? 15.641 -11.064 -26.041 1.00 91.88 181 PHE A C 1
ATOM 1472 O O . PHE A 1 181 ? 14.931 -11.661 -26.849 1.00 91.88 181 PHE A O 1
ATOM 1479 N N . ARG A 1 182 ? 16.543 -11.695 -25.290 1.00 91.19 182 ARG A N 1
ATOM 1480 C CA . ARG A 1 182 ? 16.772 -13.150 -25.284 1.00 91.19 182 ARG A CA 1
ATOM 1481 C C . ARG A 1 182 ? 16.225 -13.818 -24.034 1.00 91.19 182 ARG A C 1
ATOM 1483 O O . ARG A 1 182 ? 16.043 -15.033 -24.015 1.00 91.19 182 ARG A O 1
ATOM 1490 N N . ARG A 1 183 ? 15.987 -13.030 -22.987 1.00 89.69 183 ARG A N 1
ATOM 1491 C CA . ARG A 1 183 ? 15.517 -13.510 -21.696 1.00 89.69 183 ARG A CA 1
ATOM 1492 C C . ARG A 1 183 ? 14.439 -12.591 -21.149 1.00 89.69 183 ARG A C 1
ATOM 1494 O O . ARG A 1 183 ? 14.580 -11.373 -21.188 1.00 89.69 183 ARG A O 1
ATOM 1501 N N . VAL A 1 184 ? 13.400 -13.205 -20.594 1.00 89.38 184 VAL A N 1
ATOM 1502 C CA . VAL A 1 184 ? 12.394 -12.532 -19.775 1.00 89.38 184 VAL A CA 1
ATOM 1503 C C . VAL A 1 184 ? 12.641 -12.905 -18.320 1.00 89.38 184 VAL A C 1
ATOM 1505 O O . VAL A 1 184 ? 12.821 -14.083 -18.000 1.00 89.38 184 VAL A O 1
ATOM 1508 N N . ARG A 1 185 ? 12.661 -11.903 -17.446 1.00 88.56 185 ARG A N 1
ATOM 1509 C CA . ARG A 1 185 ? 12.643 -12.079 -15.992 1.00 88.56 185 ARG A CA 1
ATOM 1510 C C . ARG A 1 185 ? 11.344 -11.509 -15.452 1.00 88.56 185 ARG A C 1
ATOM 1512 O O . ARG A 1 185 ? 10.948 -10.426 -15.868 1.00 88.56 185 ARG A O 1
ATOM 1519 N N . SER A 1 186 ? 10.729 -12.219 -14.515 1.00 87.25 186 SER A N 1
ATOM 1520 C CA . SER A 1 186 ? 9.513 -11.770 -13.843 1.00 87.25 186 SER A CA 1
ATOM 1521 C C . SER A 1 186 ? 9.824 -11.465 -12.380 1.00 87.25 186 SER A C 1
ATOM 1523 O O . SER A 1 186 ? 10.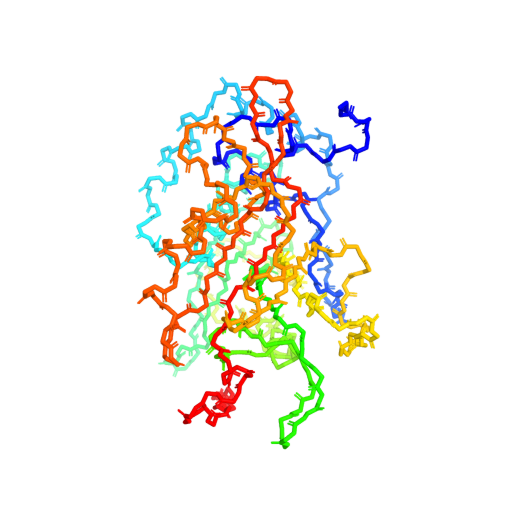448 -12.274 -11.687 1.00 87.25 186 SER A O 1
ATOM 1525 N N . ALA A 1 187 ? 9.379 -10.308 -11.909 1.00 87.81 187 ALA A N 1
ATOM 1526 C CA . ALA A 1 187 ? 9.489 -9.893 -10.522 1.00 87.81 187 ALA A CA 1
ATOM 1527 C C . ALA A 1 187 ? 8.118 -9.480 -9.987 1.00 87.81 187 ALA A C 1
ATOM 1529 O O . ALA A 1 187 ? 7.303 -8.882 -10.691 1.00 87.81 187 ALA A O 1
ATOM 1530 N N . LEU A 1 188 ? 7.878 -9.772 -8.715 1.00 87.69 188 LEU A N 1
ATOM 1531 C CA . LEU A 1 188 ? 6.736 -9.246 -7.988 1.00 87.69 188 LEU A CA 1
ATOM 1532 C C . LEU A 1 188 ? 7.232 -8.206 -7.004 1.00 87.69 188 LEU A C 1
ATOM 1534 O O . LEU A 1 188 ? 8.110 -8.480 -6.185 1.00 87.69 188 LEU A O 1
ATOM 1538 N N . LEU A 1 189 ? 6.605 -7.040 -7.062 1.00 89.88 189 LEU A N 1
ATOM 1539 C CA . LEU A 1 189 ? 6.782 -5.987 -6.090 1.00 89.88 189 LEU A CA 1
ATOM 1540 C C . LEU A 1 189 ? 5.506 -5.861 -5.268 1.00 89.88 189 LEU A C 1
ATOM 1542 O O . LEU A 1 189 ? 4.520 -5.247 -5.683 1.00 89.88 189 LEU A O 1
ATOM 1546 N N . SER A 1 190 ? 5.527 -6.449 -4.078 1.00 89.94 190 SER A N 1
ATOM 1547 C CA . SER A 1 190 ? 4.401 -6.444 -3.158 1.00 89.94 190 SER A CA 1
ATOM 1548 C C . SER A 1 190 ? 4.654 -5.521 -1.972 1.00 89.94 190 SER A C 1
ATOM 1550 O O . SER A 1 190 ? 5.668 -5.589 -1.288 1.00 89.94 190 SER A O 1
ATOM 1552 N N . ARG A 1 191 ? 3.715 -4.632 -1.677 1.00 93.25 191 ARG A N 1
ATOM 1553 C CA . ARG A 1 191 ? 3.726 -3.812 -0.461 1.00 93.25 191 ARG A CA 1
ATOM 1554 C C . ARG A 1 191 ? 2.386 -3.930 0.224 1.00 93.25 191 ARG A C 1
ATOM 1556 O O . ARG A 1 191 ? 1.384 -4.310 -0.383 1.00 93.25 191 ARG A O 1
ATOM 1563 N N . GLY A 1 192 ? 2.328 -3.609 1.503 1.00 94.88 192 GLY A N 1
ATOM 1564 C CA . GLY A 1 192 ? 1.058 -3.715 2.190 1.00 94.88 192 GLY A CA 1
ATOM 1565 C C . GLY A 1 192 ? 1.140 -3.687 3.689 1.00 94.88 192 GLY A C 1
ATOM 1566 O O . GLY A 1 192 ? 2.171 -3.365 4.261 1.00 94.88 192 GLY A O 1
ATOM 1567 N N . ARG A 1 193 ? 0.022 -4.040 4.315 1.00 96.19 193 ARG A N 1
ATOM 1568 C CA . ARG A 1 193 ? -0.066 -4.202 5.763 1.00 96.19 193 ARG A CA 1
ATOM 1569 C C . ARG A 1 193 ? -1.027 -5.327 6.111 1.00 96.19 193 ARG A C 1
ATOM 1571 O O . ARG A 1 193 ? -2.141 -5.375 5.582 1.00 96.19 193 ARG A O 1
ATOM 1578 N N . LEU A 1 194 ? -0.601 -6.203 7.013 1.00 96.56 194 LEU A N 1
ATOM 1579 C CA . LEU A 1 194 ? -1.458 -7.223 7.607 1.00 96.56 194 LEU A CA 1
ATOM 1580 C C . LEU A 1 194 ? -2.021 -6.717 8.929 1.00 96.56 194 LEU A C 1
ATOM 1582 O O . LEU A 1 194 ? -1.306 -6.128 9.739 1.00 96.56 194 LEU A O 1
ATOM 1586 N N . PHE A 1 195 ? -3.310 -6.938 9.142 1.00 97.50 195 PHE A N 1
ATOM 1587 C CA . PHE A 1 195 ? -4.016 -6.507 10.337 1.00 97.50 195 PHE A CA 1
ATOM 1588 C C . PHE A 1 195 ? -4.410 -7.719 11.159 1.00 97.50 195 PHE A C 1
ATOM 1590 O O . PHE A 1 195 ? -5.077 -8.625 10.665 1.00 97.50 195 PHE A O 1
ATOM 1597 N N . TYR A 1 196 ? -4.005 -7.711 12.418 1.00 96.06 196 TYR A N 1
ATOM 1598 C CA . TYR A 1 196 ? -4.217 -8.793 13.366 1.00 96.06 196 TYR A CA 1
ATOM 1599 C C . TYR A 1 196 ? -5.405 -8.462 14.279 1.00 96.06 196 TYR A C 1
ATOM 1601 O O . TYR A 1 196 ? -5.565 -7.295 14.640 1.00 96.06 196 TYR A O 1
ATOM 1609 N N . PRO A 1 197 ? -6.252 -9.430 14.657 1.00 96.12 197 PRO A N 1
ATOM 1610 C CA . PRO A 1 197 ? -7.368 -9.157 15.561 1.00 96.12 197 PRO A CA 1
ATOM 1611 C C . PRO A 1 197 ? -6.850 -8.612 16.897 1.00 96.12 197 PRO A C 1
ATOM 1613 O O . PRO A 1 197 ? -6.041 -9.245 17.569 1.00 96.12 197 PRO A O 1
ATOM 1616 N N . MET A 1 198 ? -7.299 -7.414 17.275 1.00 96.25 198 MET A N 1
ATOM 1617 C CA . MET A 1 198 ? -6.777 -6.681 18.434 1.00 96.25 198 MET A CA 1
ATOM 1618 C C . MET A 1 198 ? -7.045 -7.406 19.755 1.00 96.25 198 MET A C 1
ATOM 1620 O O . MET A 1 198 ? -6.215 -7.372 20.657 1.00 96.25 198 MET A O 1
ATOM 1624 N N . LEU A 1 199 ? -8.220 -8.028 19.868 1.00 93.94 199 LEU A N 1
ATOM 1625 C CA . LEU A 1 199 ? -8.724 -8.626 21.106 1.00 93.94 199 LEU A CA 1
ATOM 1626 C C . LEU A 1 199 ? -8.482 -10.134 21.201 1.00 93.94 199 LEU A C 1
ATOM 1628 O O . LEU A 1 199 ? -8.989 -10.781 22.113 1.00 93.94 199 LEU A O 1
ATOM 1632 N N . GLN A 1 200 ? -7.724 -10.703 20.267 1.00 91.12 200 GLN A N 1
ATOM 1633 C CA . GLN A 1 200 ? -7.463 -12.132 20.225 1.00 91.12 200 GLN A CA 1
ATOM 1634 C C . GLN A 1 200 ? -5.987 -12.417 20.514 1.00 91.12 200 GLN A C 1
ATOM 1636 O O . GLN A 1 200 ? -5.131 -12.343 19.635 1.00 91.12 200 GLN A O 1
ATOM 1641 N N . GLU A 1 201 ? -5.699 -12.780 21.764 1.00 82.44 201 GLU A N 1
ATOM 1642 C CA . GLU A 1 201 ? -4.331 -12.960 22.275 1.00 82.44 201 GLU A CA 1
ATOM 1643 C C . GLU A 1 201 ? -3.550 -14.099 21.597 1.00 82.44 201 GLU A C 1
ATOM 1645 O O . GLU A 1 201 ? -2.322 -14.059 21.529 1.00 82.44 201 GLU A O 1
ATOM 1650 N N . HIS A 1 202 ? -4.245 -15.116 21.084 1.00 86.94 202 HIS A N 1
ATOM 1651 C CA . HIS A 1 202 ? -3.637 -16.325 20.516 1.00 86.94 202 HIS A CA 1
ATOM 1652 C C . HIS A 1 202 ? -3.930 -16.508 19.026 1.00 86.94 202 HIS A C 1
ATOM 1654 O O . HIS A 1 202 ? -4.078 -17.635 18.563 1.00 86.94 202 HIS A O 1
ATOM 1660 N N . PHE A 1 203 ? -4.005 -15.407 18.276 1.00 90.31 203 PHE A N 1
ATOM 1661 C CA . PHE A 1 203 ? -4.225 -15.475 16.835 1.00 90.31 203 PHE A CA 1
ATOM 1662 C C . PHE A 1 203 ? -3.081 -16.193 16.107 1.00 90.31 203 PHE A C 1
ATOM 1664 O O . PHE A 1 203 ? -1.923 -15.761 16.152 1.00 90.31 203 PHE A O 1
ATOM 1671 N N . GLN A 1 204 ? -3.417 -17.253 15.377 1.00 88.62 204 GLN A N 1
ATOM 1672 C CA . GLN A 1 204 ? -2.493 -17.958 14.500 1.00 88.62 204 GLN A CA 1
ATOM 1673 C C . GLN A 1 204 ? -2.636 -17.444 13.069 1.00 88.62 204 GLN A C 1
ATOM 1675 O O . GLN A 1 204 ? -3.669 -17.612 12.425 1.00 88.62 204 GLN A O 1
ATOM 1680 N N . ALA A 1 205 ? -1.568 -16.826 12.559 1.00 86.06 205 ALA A N 1
ATOM 1681 C CA . ALA A 1 205 ? -1.510 -16.349 11.183 1.00 86.06 205 ALA A CA 1
ATOM 1682 C C . ALA A 1 205 ? -1.772 -17.502 10.192 1.00 86.06 205 ALA A C 1
ATOM 1684 O O . ALA A 1 205 ? -1.003 -18.466 10.192 1.00 86.06 205 ALA A O 1
ATOM 1685 N N . PRO A 1 206 ? -2.794 -17.396 9.322 1.00 86.12 206 PRO A N 1
ATOM 1686 C CA . PRO A 1 206 ? -2.994 -18.345 8.235 1.00 86.12 206 PRO A CA 1
ATOM 1687 C C . PRO A 1 206 ? -1.799 -18.324 7.278 1.00 86.12 206 PRO A C 1
ATOM 1689 O O . PRO A 1 206 ? -1.273 -17.247 6.980 1.00 86.12 206 PRO A O 1
ATOM 1692 N N . ASP A 1 207 ? -1.387 -19.501 6.806 1.00 83.31 207 ASP A N 1
ATOM 1693 C CA . ASP A 1 207 ? -0.327 -19.703 5.808 1.00 83.31 207 ASP A CA 1
ATOM 1694 C C . ASP A 1 207 ? 0.944 -18.859 6.045 1.00 83.31 207 ASP A C 1
ATOM 1696 O O . ASP A 1 207 ? 1.356 -18.085 5.177 1.00 83.31 207 ASP A O 1
ATOM 1700 N N . PRO A 1 208 ? 1.616 -18.994 7.204 1.00 82.62 208 PRO A N 1
ATOM 1701 C CA . PRO A 1 208 ? 2.726 -18.118 7.585 1.00 82.62 208 PRO A CA 1
ATOM 1702 C C . PRO A 1 208 ? 3.908 -18.168 6.605 1.00 82.62 208 PRO A C 1
ATOM 1704 O O . PRO A 1 208 ? 4.656 -17.200 6.509 1.00 82.62 208 PRO A O 1
ATOM 1707 N N . ALA A 1 209 ? 4.056 -19.260 5.846 1.00 84.88 209 ALA A N 1
ATOM 1708 C CA . ALA A 1 209 ? 5.076 -19.408 4.809 1.00 84.88 209 ALA A CA 1
ATOM 1709 C C . ALA A 1 209 ? 4.873 -18.472 3.599 1.00 84.88 209 ALA A C 1
ATOM 1711 O O . ALA A 1 209 ? 5.831 -18.205 2.880 1.00 84.88 209 ALA A O 1
ATOM 1712 N N . LEU A 1 210 ? 3.654 -17.964 3.375 1.00 83.19 210 LEU A N 1
ATOM 1713 C CA . LEU A 1 210 ? 3.363 -16.992 2.314 1.00 83.19 210 LEU A CA 1
ATOM 1714 C C . LEU A 1 210 ? 3.750 -15.559 2.704 1.00 83.19 210 LEU A C 1
ATOM 1716 O O . LEU A 1 210 ? 3.773 -14.671 1.852 1.00 83.19 210 LEU A O 1
ATOM 1720 N N . LEU A 1 211 ? 4.024 -15.309 3.986 1.00 88.25 211 LEU A N 1
ATOM 1721 C CA . LEU A 1 211 ? 4.200 -13.971 4.537 1.00 88.25 211 LEU A CA 1
ATOM 1722 C C . LEU A 1 211 ? 5.679 -13.666 4.757 1.00 88.25 211 LEU A C 1
ATOM 1724 O O . LEU A 1 211 ? 6.436 -14.495 5.261 1.00 88.25 211 LEU A O 1
ATOM 1728 N N . MET A 1 212 ? 6.087 -12.428 4.489 1.00 87.56 212 MET A N 1
ATOM 1729 C CA . MET A 1 212 ? 7.419 -11.977 4.893 1.00 87.56 212 MET A CA 1
ATOM 1730 C C . MET A 1 212 ? 7.496 -11.809 6.418 1.00 87.56 212 MET A C 1
ATOM 1732 O O . MET A 1 212 ? 6.606 -11.181 6.984 1.00 87.56 212 MET A O 1
ATOM 1736 N N . PRO A 1 213 ? 8.544 -12.276 7.124 1.00 83.44 213 PRO A N 1
ATOM 1737 C CA . PRO A 1 213 ? 8.592 -12.232 8.595 1.00 83.44 213 PRO A CA 1
ATOM 1738 C C . PRO A 1 213 ? 8.440 -10.832 9.213 1.00 83.44 213 PRO A C 1
ATOM 1740 O O . PRO A 1 213 ? 7.875 -10.686 10.298 1.00 83.44 213 PRO A O 1
ATOM 1743 N N . HIS A 1 214 ? 8.918 -9.807 8.505 1.00 86.00 214 HIS A N 1
ATOM 1744 C CA . HIS A 1 214 ? 8.943 -8.414 8.952 1.00 86.00 214 HIS A CA 1
ATOM 1745 C C . HIS A 1 214 ? 7.942 -7.521 8.206 1.00 86.00 214 HIS A C 1
ATOM 1747 O O . HIS A 1 214 ? 8.166 -6.319 8.132 1.00 86.00 214 HIS A O 1
ATOM 1753 N N . HIS A 1 215 ? 6.867 -8.079 7.637 1.00 90.75 215 HIS A N 1
ATOM 1754 C CA . HIS A 1 215 ? 5.828 -7.276 6.985 1.00 90.75 215 HIS A CA 1
ATOM 1755 C C . HIS A 1 215 ? 5.252 -6.208 7.929 1.00 90.75 215 HIS A C 1
ATOM 1757 O O . HIS A 1 215 ? 5.202 -6.379 9.150 1.00 90.75 215 HIS A O 1
ATOM 1763 N N . ASP A 1 216 ? 4.748 -5.124 7.349 1.00 93.44 216 ASP A N 1
ATOM 1764 C CA . ASP A 1 216 ? 4.051 -4.079 8.090 1.00 93.44 216 ASP A CA 1
ATOM 1765 C C . ASP A 1 216 ? 2.797 -4.641 8.779 1.00 93.44 216 ASP A C 1
ATOM 1767 O O . ASP A 1 216 ? 1.976 -5.328 8.160 1.00 93.44 216 ASP A O 1
ATOM 1771 N N . ARG A 1 217 ? 2.620 -4.302 10.062 1.00 95.12 217 ARG A N 1
ATOM 1772 C CA . ARG A 1 217 ? 1.515 -4.795 10.896 1.00 95.12 217 ARG A CA 1
ATOM 1773 C C . ARG A 1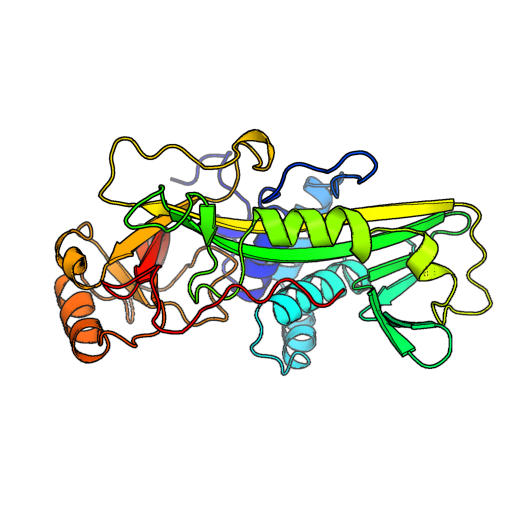 217 ? 0.589 -3.684 11.371 1.00 95.12 217 ARG A C 1
ATOM 1775 O O . ARG A 1 217 ? 1.002 -2.548 11.593 1.00 95.12 217 ARG A O 1
ATOM 1782 N N . GLY A 1 218 ? -0.671 -4.041 11.556 1.00 96.88 218 GLY A N 1
ATOM 1783 C CA . GLY A 1 218 ? -1.680 -3.253 12.249 1.00 96.88 218 GLY A CA 1
ATOM 1784 C C . GLY A 1 218 ? -2.641 -4.163 13.003 1.00 96.88 218 GLY A C 1
ATOM 1785 O O . GLY A 1 218 ? -2.443 -5.377 13.063 1.00 96.88 218 GLY A O 1
ATOM 1786 N N . PHE A 1 219 ? -3.702 -3.578 13.538 1.00 98.00 219 PHE A N 1
ATOM 1787 C CA . PHE A 1 219 ? -4.740 -4.302 14.259 1.00 98.00 219 PHE A CA 1
ATOM 1788 C C . PHE A 1 219 ? -6.106 -4.130 13.606 1.00 98.00 219 PHE A C 1
ATOM 1790 O O . PHE A 1 219 ? -6.343 -3.166 12.886 1.00 98.00 219 PHE A O 1
ATOM 1797 N N . TRP A 1 220 ? -7.043 -5.026 13.854 1.00 97.62 220 TRP A N 1
ATOM 1798 C CA . TRP A 1 220 ? -8.436 -4.780 13.511 1.00 97.62 220 TRP A CA 1
ATOM 1799 C C . TRP A 1 220 ? -9.353 -5.154 14.667 1.00 97.62 220 TRP A C 1
ATOM 1801 O O . TRP A 1 220 ? -8.993 -5.959 15.524 1.00 97.62 220 TRP A O 1
ATOM 1811 N N . LEU A 1 221 ? -10.513 -4.514 14.701 1.00 96.12 221 LEU A N 1
ATOM 1812 C CA . LEU A 1 221 ? -11.559 -4.721 15.688 1.00 96.12 221 LEU A CA 1
ATOM 1813 C C . LEU A 1 221 ? -12.923 -4.477 15.046 1.00 96.12 221 LEU A C 1
ATOM 1815 O O . LEU A 1 221 ? -13.034 -3.811 14.009 1.00 96.12 221 LEU A O 1
ATOM 1819 N N . ARG A 1 222 ? -13.967 -5.005 15.669 1.00 93.62 222 ARG A N 1
ATOM 1820 C CA . ARG A 1 222 ? -15.348 -4.781 15.252 1.00 93.62 222 ARG A CA 1
ATOM 1821 C C . ARG A 1 222 ? -15.891 -3.445 15.760 1.00 93.62 222 ARG A C 1
ATOM 1823 O O . ARG A 1 222 ? -15.328 -2.812 16.653 1.00 93.62 222 ARG A O 1
ATOM 1830 N N . CYS A 1 223 ? -17.021 -3.019 15.206 1.00 92.44 223 CYS A N 1
ATOM 1831 C CA . CYS A 1 223 ? -17.719 -1.800 15.619 1.00 92.44 223 CYS A CA 1
ATOM 1832 C C . CYS A 1 223 ? -18.120 -1.845 17.101 1.00 92.44 223 CYS A C 1
ATOM 1834 O O . CYS A 1 223 ? -17.885 -0.882 17.834 1.00 92.44 223 CYS A O 1
ATOM 1836 N N . SER A 1 224 ? -18.662 -2.978 17.553 1.00 91.75 224 SER A N 1
ATOM 1837 C CA . SER A 1 224 ? -19.024 -3.226 18.956 1.00 91.75 224 SER A CA 1
ATOM 1838 C C . SER A 1 224 ? -17.834 -3.156 19.922 1.00 91.75 224 SER A C 1
ATOM 1840 O O . SER A 1 224 ? -18.001 -2.881 21.110 1.00 91.75 224 SER A O 1
ATOM 1842 N N . GLU A 1 225 ? -16.618 -3.331 19.409 1.00 94.25 225 GLU A N 1
ATOM 1843 C CA . GLU A 1 225 ? -15.379 -3.379 20.180 1.00 94.25 225 GLU A CA 1
ATOM 1844 C C . GLU A 1 225 ? -14.694 -2.004 20.295 1.00 94.25 225 GLU A C 1
ATOM 1846 O O . GLU A 1 225 ? -13.668 -1.889 20.961 1.00 94.25 225 GLU A O 1
ATOM 1851 N N . LEU A 1 226 ? -15.239 -0.932 19.701 1.00 93.50 226 LEU A N 1
ATOM 1852 C CA . LEU A 1 226 ? -14.592 0.392 19.655 1.00 93.50 226 LEU A CA 1
ATOM 1853 C C . LEU A 1 226 ? -14.166 0.959 21.016 1.00 93.50 226 LEU A C 1
ATOM 1855 O O . LEU A 1 226 ? -13.169 1.677 21.108 1.00 93.50 226 LEU A O 1
ATOM 1859 N N . GLN A 1 227 ? -14.903 0.641 22.080 1.00 94.75 227 GLN A N 1
ATOM 1860 C CA . GLN A 1 227 ? -14.562 1.072 23.440 1.00 94.75 227 GLN A CA 1
ATOM 1861 C C . GLN A 1 227 ? -13.236 0.477 23.941 1.00 94.75 227 GLN A C 1
ATOM 1863 O O . GLN A 1 227 ? -12.627 1.029 24.857 1.00 94.75 227 GLN A O 1
ATOM 1868 N N . GLN A 1 228 ? -12.761 -0.606 23.319 1.00 96.25 228 GLN A N 1
ATOM 1869 C CA . GLN A 1 228 ? -11.502 -1.275 23.642 1.00 96.25 228 GLN A CA 1
ATOM 1870 C C . GLN A 1 228 ? -10.281 -0.622 22.984 1.00 96.25 228 GLN A C 1
ATOM 1872 O O . GLN A 1 228 ? -9.152 -1.024 23.261 1.00 96.25 228 GLN A O 1
ATOM 1877 N N . LEU A 1 229 ? -10.467 0.392 22.126 1.00 96.44 229 LEU A N 1
ATOM 1878 C CA . LEU A 1 229 ? -9.338 1.146 21.583 1.00 96.44 229 LEU A CA 1
ATOM 1879 C C . LEU A 1 229 ? -8.484 1.731 22.722 1.00 96.44 229 LEU A C 1
ATOM 1881 O O . LEU A 1 229 ? -9.035 2.229 23.711 1.00 96.44 229 LEU A O 1
ATOM 1885 N N . PRO A 1 230 ? -7.146 1.722 22.603 1.00 95.88 230 PRO A N 1
ATOM 1886 C CA . PRO A 1 230 ? -6.294 2.338 23.608 1.00 95.88 230 PRO A CA 1
ATOM 1887 C C . PRO A 1 230 ? -6.503 3.856 23.653 1.00 95.88 230 PRO A C 1
ATOM 1889 O O . PRO A 1 230 ? -6.816 4.499 22.647 1.00 95.88 230 PRO A O 1
ATOM 1892 N N . GLU A 1 231 ? -6.269 4.449 24.822 1.00 95.19 231 GLU A N 1
ATOM 1893 C CA . GLU A 1 231 ? -6.255 5.905 24.957 1.00 95.19 231 GLU A CA 1
ATOM 1894 C C . GLU A 1 231 ? -5.174 6.532 24.062 1.00 95.19 231 GLU A C 1
ATOM 1896 O O . GLU A 1 231 ? -4.120 5.939 23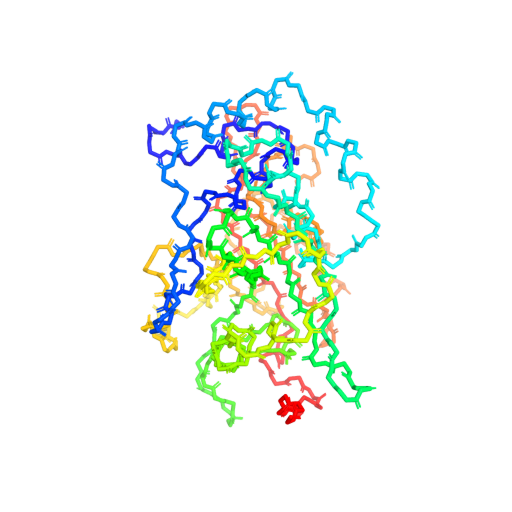.785 1.00 95.19 231 GLU A O 1
ATOM 1901 N N . GLY A 1 232 ? -5.431 7.748 23.593 1.00 93.69 232 GLY A N 1
ATOM 1902 C CA . GLY A 1 232 ? -4.497 8.505 22.769 1.00 93.69 232 GLY A CA 1
ATOM 1903 C C . GLY A 1 232 ? -5.193 9.395 21.754 1.00 93.69 232 GLY A C 1
ATOM 1904 O O . GLY A 1 232 ? -6.408 9.592 21.802 1.00 93.69 232 GLY A O 1
ATOM 1905 N N . HIS A 1 233 ? -4.389 9.915 20.830 1.00 96.75 233 HIS A N 1
ATOM 1906 C CA . HIS A 1 233 ? -4.860 10.729 19.723 1.00 96.75 233 HIS A CA 1
ATOM 1907 C C . HIS A 1 233 ? -5.070 9.867 18.488 1.00 96.75 233 HIS A C 1
ATOM 1909 O O . HIS A 1 233 ? -4.298 8.949 18.214 1.00 96.75 233 HIS A O 1
ATOM 1915 N N . TRP A 1 234 ? -6.115 10.170 17.739 1.00 97.62 234 TRP A N 1
ATOM 1916 C CA . TRP A 1 234 ? -6.604 9.344 16.657 1.00 97.62 234 TRP A CA 1
ATOM 1917 C C . TRP A 1 234 ? -6.945 10.185 15.442 1.00 97.62 234 TRP A C 1
ATOM 1919 O O . TRP A 1 234 ? -7.436 11.308 15.554 1.00 97.62 234 TRP A O 1
ATOM 1929 N N . GLN A 1 235 ? -6.728 9.597 14.273 1.00 96.69 235 GLN A N 1
ATOM 1930 C CA . GLN A 1 235 ? -7.108 10.187 13.003 1.00 96.69 235 GLN A CA 1
ATOM 1931 C C . GLN A 1 235 ? -7.757 9.130 12.101 1.00 96.69 235 GLN A C 1
ATOM 1933 O O . G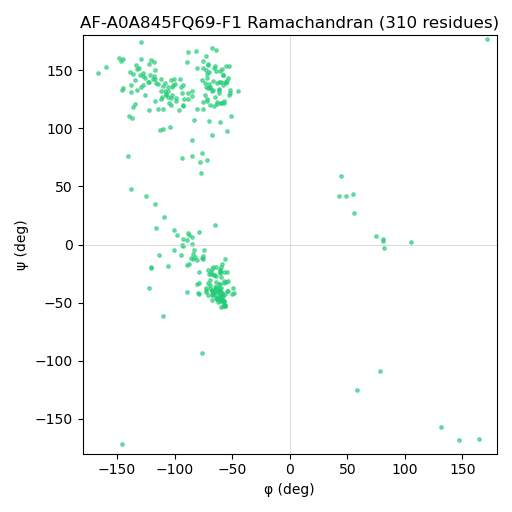LN A 1 235 ? -7.096 8.151 11.737 1.00 96.69 235 GLN A O 1
ATOM 1938 N N . PRO A 1 236 ? -9.032 9.308 11.706 1.00 95.56 236 PRO A N 1
ATOM 1939 C CA . PRO A 1 236 ? -9.622 8.541 10.616 1.00 95.56 236 PRO A CA 1
ATOM 1940 C C . PRO A 1 236 ? -8.873 8.801 9.305 1.00 95.56 236 PRO A C 1
ATOM 1942 O O . PRO A 1 236 ? -8.645 9.951 8.928 1.00 95.56 236 PRO A O 1
ATOM 1945 N N . LEU A 1 237 ? -8.487 7.733 8.608 1.00 95.06 237 LEU A N 1
ATOM 1946 C CA . LEU A 1 237 ? -7.701 7.812 7.381 1.00 95.06 237 LEU A CA 1
ATOM 1947 C C . LEU A 1 237 ? -8.590 7.813 6.144 1.00 95.06 237 LEU A C 1
ATOM 1949 O O . LEU A 1 237 ? -9.411 6.918 5.930 1.00 95.06 237 LEU A O 1
ATOM 1953 N N . GLN A 1 238 ? -8.336 8.763 5.250 1.00 92.88 238 GLN A N 1
ATOM 1954 C CA . GLN A 1 238 ? -8.838 8.696 3.884 1.00 92.88 238 GLN A CA 1
ATOM 1955 C C . GLN A 1 238 ? -8.104 7.605 3.103 1.00 92.88 238 GLN A C 1
ATOM 1957 O O . GLN A 1 238 ? -6.947 7.295 3.379 1.00 92.88 238 GLN A O 1
ATOM 1962 N N . ARG A 1 239 ? -8.731 7.067 2.049 1.00 91.00 239 ARG A N 1
ATOM 1963 C CA . ARG A 1 239 ? -8.162 5.960 1.258 1.00 91.00 239 ARG A CA 1
ATOM 1964 C C . ARG A 1 239 ? -6.762 6.247 0.698 1.00 91.00 239 ARG A C 1
ATOM 1966 O O . ARG A 1 239 ? -5.972 5.317 0.581 1.00 91.00 239 ARG A O 1
ATOM 1973 N N . ARG A 1 240 ? -6.460 7.510 0.366 1.00 91.31 240 ARG A N 1
ATOM 1974 C CA . ARG A 1 240 ? -5.143 7.948 -0.137 1.00 91.31 240 ARG A CA 1
ATOM 1975 C C . ARG A 1 240 ? -4.051 7.932 0.940 1.00 91.31 240 ARG A C 1
ATOM 1977 O O . ARG A 1 240 ? -2.891 7.805 0.603 1.00 91.31 240 ARG A O 1
ATOM 1984 N N . GLN A 1 241 ? -4.423 7.985 2.218 1.00 95.06 241 GLN A N 1
ATOM 1985 C CA . GLN A 1 241 ? -3.503 8.003 3.364 1.00 95.06 241 GLN A CA 1
ATOM 1986 C C . GLN A 1 241 ? -3.134 6.591 3.856 1.00 95.06 241 GLN A C 1
ATOM 1988 O O . GLN A 1 241 ? -2.574 6.419 4.935 1.00 95.06 241 GLN A O 1
ATOM 1993 N N . TRP A 1 242 ? -3.491 5.549 3.100 1.00 95.56 242 TRP A N 1
ATOM 1994 C CA . TRP A 1 242 ? -3.305 4.156 3.517 1.00 95.56 242 TRP A CA 1
ATOM 1995 C C . TRP A 1 242 ? -1.889 3.614 3.269 1.00 95.56 242 TRP A C 1
ATOM 1997 O O . TRP A 1 242 ? -1.590 2.538 3.783 1.00 95.56 242 TRP A O 1
ATOM 2007 N N . LEU A 1 243 ? -1.023 4.318 2.532 1.00 95.62 243 LEU A N 1
ATOM 2008 C CA . LEU A 1 243 ? 0.351 3.878 2.256 1.00 95.62 243 LEU A CA 1
ATOM 2009 C C . LEU A 1 243 ? 1.256 4.092 3.481 1.00 95.62 243 LEU A C 1
ATOM 2011 O O . LEU A 1 243 ? 1.300 3.236 4.376 1.00 95.62 243 LEU A O 1
ATOM 2015 N N . ALA A 1 244 ? 1.939 5.236 3.559 1.00 96.06 244 ALA A N 1
ATOM 2016 C CA . ALA A 1 244 ? 2.895 5.494 4.622 1.00 96.06 244 ALA A CA 1
ATOM 2017 C C . ALA A 1 244 ? 2.221 5.831 5.967 1.00 96.06 244 ALA A C 1
ATOM 2019 O O . ALA A 1 244 ? 1.069 6.283 6.005 1.00 96.06 244 ALA A O 1
ATOM 2020 N N . PRO A 1 245 ? 2.934 5.644 7.094 1.00 95.31 245 PRO A N 1
ATOM 2021 C CA . PRO A 1 245 ? 2.536 6.187 8.388 1.00 95.31 245 PRO A CA 1
ATOM 2022 C C . PRO A 1 245 ? 2.323 7.707 8.347 1.00 95.31 245 PRO A C 1
ATOM 2024 O O . PRO A 1 245 ? 3.108 8.451 7.747 1.00 95.31 245 PRO A O 1
ATOM 2027 N N . LEU A 1 246 ? 1.274 8.182 9.019 1.00 94.06 246 LEU A N 1
ATOM 2028 C CA . LEU A 1 246 ? 0.986 9.605 9.095 1.00 94.06 246 LEU A CA 1
ATOM 2029 C C . LEU A 1 246 ? 1.954 10.363 10.006 1.00 94.06 246 LEU A C 1
ATOM 2031 O O . LEU A 1 246 ? 2.446 9.877 11.024 1.00 94.06 246 LEU A O 1
ATOM 2035 N N . ARG A 1 247 ? 2.130 11.626 9.639 1.00 93.88 247 ARG A N 1
ATOM 2036 C CA . ARG A 1 247 ? 2.662 12.705 10.462 1.00 93.88 247 ARG A CA 1
ATOM 2037 C C . ARG A 1 247 ? 1.702 13.865 10.272 1.00 93.88 247 ARG A C 1
ATOM 2039 O O . ARG A 1 247 ? 1.310 14.138 9.136 1.00 93.88 247 ARG A O 1
ATOM 2046 N N . SER A 1 248 ? 1.308 14.492 11.366 1.00 90.31 248 SER A N 1
ATOM 2047 C CA . SER A 1 248 ? 0.369 15.604 11.359 1.00 90.31 248 SER A CA 1
ATOM 2048 C C . SER A 1 248 ? 0.715 16.590 12.466 1.00 90.31 248 SER A C 1
ATOM 2050 O O . SER A 1 248 ? 1.321 16.234 13.476 1.00 90.31 248 SER A O 1
ATOM 2052 N N . SER A 1 249 ? 0.255 17.827 12.306 1.00 89.88 249 SER A N 1
ATOM 2053 C CA . SER A 1 249 ? 0.109 18.734 13.441 1.00 89.88 249 SER A CA 1
ATOM 2054 C C . SER A 1 249 ? -0.944 18.205 14.429 1.00 89.88 249 SER A C 1
ATOM 2056 O O . SER A 1 249 ? -1.734 17.316 14.099 1.00 89.88 249 SER A O 1
ATOM 2058 N N . ALA A 1 250 ? -1.000 18.796 15.623 1.00 88.31 250 ALA A N 1
ATOM 2059 C CA . ALA A 1 250 ? -2.039 18.505 16.615 1.00 88.31 250 ALA A CA 1
ATOM 2060 C C . ALA A 1 250 ? -3.465 18.815 16.116 1.00 88.31 250 ALA A C 1
ATOM 2062 O O . ALA A 1 250 ? -4.444 18.308 16.663 1.00 88.31 250 ALA A O 1
ATOM 2063 N N . SER A 1 251 ? -3.586 19.683 15.107 1.00 87.62 251 SER A N 1
ATOM 2064 C CA . SER A 1 251 ? -4.870 20.157 14.602 1.00 87.62 251 SER A CA 1
ATOM 2065 C C . SER A 1 251 ? -5.672 19.016 13.978 1.00 87.62 251 SER A C 1
ATOM 2067 O O . SER A 1 251 ? -5.183 18.312 13.095 1.00 87.62 251 SER A O 1
ATOM 2069 N N . GLY A 1 252 ? -6.918 18.847 14.424 1.00 85.19 252 GLY A N 1
ATOM 2070 C CA . GLY A 1 252 ? -7.845 17.852 13.879 1.00 85.19 252 GLY A CA 1
ATOM 2071 C C . GLY A 1 252 ? -7.661 16.424 14.400 1.00 85.19 252 GLY A C 1
ATOM 2072 O O . GLY A 1 252 ? -8.395 15.538 13.964 1.00 85.19 252 GLY A O 1
ATOM 2073 N N . LEU A 1 253 ? -6.732 16.186 15.332 1.00 95.12 253 LEU A N 1
ATOM 2074 C CA . LEU A 1 253 ? -6.648 14.904 16.029 1.00 95.12 253 LEU A CA 1
ATOM 2075 C C . LEU A 1 253 ? -7.784 14.769 17.043 1.00 95.12 253 LEU A C 1
ATOM 2077 O O . LEU A 1 253 ? -8.107 15.714 17.761 1.00 95.12 253 LEU A O 1
ATOM 2081 N N . LEU A 1 254 ? -8.360 13.574 17.114 1.00 96.88 254 LEU A N 1
ATOM 2082 C CA . LEU A 1 254 ? -9.442 13.245 18.034 1.00 96.88 254 LEU A CA 1
ATOM 2083 C C . LEU A 1 254 ? -8.880 12.475 19.224 1.00 96.88 254 LEU A C 1
ATOM 2085 O O . LEU A 1 254 ? -8.075 11.564 19.045 1.00 96.88 254 LEU A O 1
ATOM 2089 N N . ASP A 1 255 ? -9.318 12.785 20.438 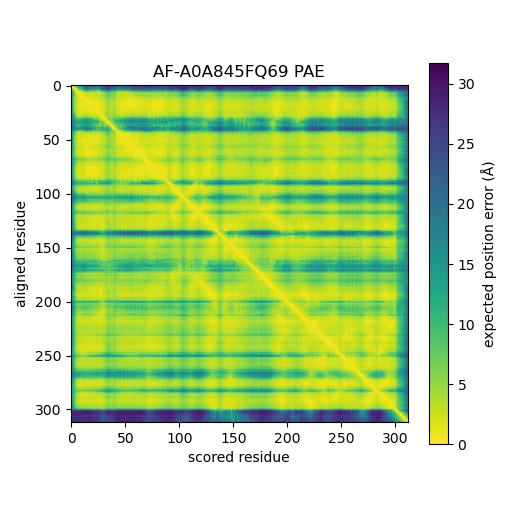1.00 96.31 255 ASP A N 1
ATOM 2090 C CA . ASP A 1 255 ? -9.187 11.816 21.526 1.00 96.31 255 ASP A CA 1
ATOM 2091 C C . ASP A 1 255 ? -10.101 10.597 21.278 1.00 96.31 255 ASP A C 1
ATOM 2093 O O . ASP A 1 255 ? -10.957 10.596 20.385 1.00 96.31 255 ASP A O 1
ATOM 2097 N N . LYS A 1 256 ? -9.934 9.532 22.066 1.00 96.19 256 LYS A N 1
ATOM 2098 C CA . LYS A 1 256 ? -10.733 8.306 21.927 1.00 96.19 256 LYS A CA 1
ATOM 2099 C C . LYS A 1 256 ? -12.244 8.560 22.027 1.00 96.19 256 LYS A C 1
ATOM 2101 O O . LYS A 1 256 ? -13.009 7.997 21.247 1.00 96.19 256 LYS A O 1
ATOM 2106 N N . GLN A 1 257 ? -12.701 9.398 22.956 1.00 96.00 257 GLN A N 1
ATOM 2107 C CA . GLN A 1 257 ? -14.133 9.647 23.160 1.00 96.00 257 GLN A CA 1
ATOM 2108 C C . GLN A 1 257 ? -14.728 10.486 22.024 1.00 96.00 257 GLN A C 1
ATOM 2110 O O . GLN A 1 257 ? -15.863 10.265 21.602 1.00 96.00 257 GLN A O 1
ATOM 2115 N N . GLN A 1 258 ? -13.978 11.460 21.514 1.00 96.62 258 GLN A N 1
ATOM 2116 C CA . GLN A 1 258 ? -14.318 12.223 20.317 1.00 96.62 258 GLN A CA 1
ATOM 2117 C C . GLN A 1 258 ? -14.379 11.313 19.090 1.00 96.62 258 GLN A C 1
ATOM 2119 O O . GLN A 1 258 ? -15.366 11.360 18.359 1.00 96.62 258 GLN A O 1
ATOM 2124 N N . LEU A 1 259 ? -13.380 10.445 18.902 1.00 96.19 259 LEU A N 1
ATOM 2125 C CA . LEU A 1 259 ? -13.349 9.466 17.819 1.00 96.19 259 LEU A CA 1
ATOM 2126 C C . LEU A 1 259 ? -14.596 8.580 17.850 1.00 96.19 259 LEU A C 1
ATOM 2128 O O . LEU A 1 259 ? -15.296 8.487 16.846 1.00 96.19 259 LEU A O 1
ATOM 2132 N N . ILE A 1 260 ? -14.901 7.967 18.996 1.00 94.88 260 ILE A N 1
ATOM 2133 C CA . ILE A 1 260 ? -16.070 7.092 19.132 1.00 94.88 260 ILE A CA 1
ATOM 2134 C C . ILE A 1 260 ? -17.352 7.862 18.807 1.00 94.88 260 ILE A C 1
ATOM 2136 O O . ILE A 1 260 ? -18.146 7.378 18.010 1.00 94.88 260 ILE A O 1
ATOM 2140 N N . ARG A 1 261 ? -17.531 9.083 19.329 1.00 94.19 261 ARG A N 1
ATOM 2141 C CA . ARG A 1 261 ? -18.706 9.916 19.011 1.00 94.19 261 ARG A CA 1
ATOM 2142 C C . ARG A 1 261 ? -18.837 10.231 17.518 1.00 94.19 261 ARG A C 1
ATOM 2144 O O . ARG A 1 261 ? -19.953 10.267 17.012 1.00 94.19 261 ARG A O 1
ATOM 2151 N N . VAL A 1 262 ? -17.723 10.461 16.820 1.00 91.88 262 VAL A N 1
ATOM 2152 C CA . VAL A 1 262 ? -17.706 10.736 15.372 1.00 91.88 262 VAL A CA 1
ATOM 2153 C C . VAL A 1 262 ? -17.999 9.478 14.556 1.00 91.88 262 VAL A C 1
ATOM 2155 O O . VAL A 1 262 ? -18.694 9.553 13.541 1.00 91.88 262 VAL A O 1
ATOM 2158 N N . LEU A 1 263 ? -17.467 8.328 14.975 1.00 90.12 263 LEU A N 1
ATOM 2159 C CA . LEU A 1 263 ? -17.618 7.075 14.245 1.00 90.12 263 LEU A CA 1
ATOM 2160 C C . LEU A 1 263 ? -18.972 6.423 14.491 1.00 90.12 263 LEU A C 1
ATOM 2162 O O . LEU A 1 263 ? -19.573 5.966 13.533 1.00 90.12 263 LEU A O 1
ATOM 2166 N N . GLN A 1 264 ? -19.475 6.413 15.726 1.00 86.19 264 GLN A N 1
ATOM 2167 C CA . GLN A 1 264 ? -20.660 5.655 16.142 1.00 86.19 264 GLN A CA 1
ATOM 2168 C C . GLN A 1 264 ? -21.890 5.818 15.223 1.00 86.19 264 GLN A C 1
ATOM 2170 O O . GLN A 1 264 ? -22.493 4.798 14.896 1.00 86.19 264 GLN A O 1
ATOM 2175 N N . PRO A 1 265 ? -22.241 7.017 14.710 1.00 84.56 265 PRO A N 1
ATOM 2176 C CA . PRO A 1 265 ? -23.352 7.173 13.762 1.00 84.56 265 PRO A CA 1
ATOM 2177 C C . PRO A 1 265 ? -23.128 6.509 12.391 1.00 84.56 265 PRO A C 1
ATOM 2179 O O . PRO A 1 265 ? -24.081 6.292 11.651 1.00 84.56 265 PRO A O 1
ATOM 2182 N N . GLN A 1 266 ? -21.876 6.225 12.029 1.00 82.94 266 GLN A N 1
ATOM 2183 C CA . GLN A 1 266 ? -21.460 5.655 10.742 1.00 82.94 266 GLN A CA 1
ATOM 2184 C C . GLN A 1 266 ? -21.332 4.124 10.788 1.00 82.94 266 GLN A C 1
ATOM 2186 O O . GLN A 1 266 ? -21.134 3.497 9.749 1.00 82.94 266 GLN A O 1
ATOM 2191 N N . LEU A 1 267 ? -21.426 3.519 11.976 1.00 78.38 267 LEU A N 1
ATOM 2192 C CA . LEU A 1 267 ? -21.219 2.087 12.205 1.00 78.38 267 LEU A CA 1
ATOM 2193 C C . LEU A 1 267 ? -22.550 1.344 12.140 1.00 78.38 267 LEU A C 1
ATOM 2195 O O . LEU A 1 267 ? -23.130 0.952 13.150 1.00 78.38 267 LEU A O 1
ATOM 2199 N N . THR A 1 268 ? -23.057 1.190 10.926 1.00 79.19 268 THR A N 1
ATOM 2200 C CA . THR A 1 268 ? -24.176 0.298 10.627 1.00 79.19 268 THR A CA 1
ATOM 2201 C C . THR A 1 268 ? -23.661 -1.112 10.297 1.00 79.19 268 THR A C 1
ATOM 2203 O O . THR A 1 268 ? -22.474 -1.279 10.006 1.00 79.19 268 THR A O 1
ATOM 2206 N N . PRO A 1 269 ? -24.525 -2.144 10.284 1.00 73.38 269 PRO A N 1
ATOM 2207 C CA . PRO A 1 269 ? -24.148 -3.478 9.800 1.00 73.38 269 PRO A CA 1
ATOM 2208 C C . PRO A 1 269 ? -23.568 -3.492 8.373 1.00 73.38 269 PRO A C 1
ATOM 2210 O O . PRO A 1 269 ? -22.791 -4.378 8.038 1.00 73.38 269 PRO A O 1
ATOM 2213 N N . ASP A 1 270 ? -23.899 -2.484 7.559 1.00 75.75 270 ASP A N 1
ATOM 2214 C CA . ASP A 1 270 ? -23.396 -2.301 6.190 1.00 75.75 270 ASP A CA 1
ATOM 2215 C C . ASP A 1 270 ? -22.263 -1.262 6.097 1.00 75.75 270 ASP A C 1
ATOM 2217 O O . ASP A 1 270 ? -21.921 -0.785 5.007 1.00 75.75 270 ASP A O 1
ATOM 2221 N N . ALA A 1 271 ? -21.695 -0.851 7.236 1.00 82.19 271 ALA A N 1
ATOM 2222 C CA . ALA A 1 271 ? -20.629 0.136 7.263 1.00 82.19 271 ALA A CA 1
ATOM 2223 C C . ALA A 1 271 ? -19.422 -0.349 6.462 1.00 82.19 271 ALA A C 1
ATOM 2225 O O . ALA A 1 271 ? -19.001 -1.506 6.516 1.00 82.19 271 ALA A O 1
ATOM 2226 N N . ARG A 1 272 ? -18.809 0.568 5.715 1.00 86.69 272 ARG A N 1
ATOM 2227 C CA . ARG A 1 272 ? -17.542 0.254 5.061 1.00 86.69 272 ARG A CA 1
ATOM 2228 C C . ARG A 1 272 ? -16.438 0.174 6.116 1.00 86.69 272 ARG A C 1
ATOM 2230 O O . ARG A 1 272 ? -16.433 1.005 7.022 1.00 86.69 272 ARG A O 1
ATOM 2237 N N . PRO A 1 273 ? -15.469 -0.741 5.963 1.00 92.00 273 PRO A N 1
ATOM 2238 C CA . PRO A 1 273 ? -14.286 -0.766 6.808 1.00 92.00 273 PRO A CA 1
ATOM 2239 C C . PRO A 1 273 ? -13.594 0.597 6.854 1.00 92.00 273 PRO A C 1
ATOM 2241 O O . PRO A 1 273 ? -13.304 1.194 5.811 1.00 92.00 273 PRO A O 1
ATOM 2244 N N . LEU A 1 274 ? -13.297 1.068 8.061 1.00 93.69 274 LEU A N 1
ATOM 2245 C CA . LEU A 1 274 ? -12.621 2.340 8.301 1.00 93.69 274 LEU A CA 1
ATOM 2246 C C . LEU A 1 274 ? -11.215 2.079 8.817 1.00 93.69 274 LEU A C 1
ATOM 2248 O O . LEU A 1 274 ? -11.021 1.238 9.689 1.00 93.69 274 LEU A O 1
ATOM 2252 N N . GLN A 1 275 ? -10.233 2.814 8.302 1.00 96.19 275 GLN A N 1
ATOM 2253 C CA . GLN A 1 275 ? -8.862 2.724 8.792 1.00 96.19 275 GLN A CA 1
ATOM 2254 C C . GLN A 1 275 ? -8.561 3.912 9.703 1.00 96.19 275 GLN A C 1
ATOM 2256 O O . GLN A 1 275 ? -8.900 5.047 9.372 1.00 96.19 275 GLN A O 1
ATOM 2261 N N . LEU A 1 276 ? -7.926 3.652 10.841 1.00 97.38 276 LEU A N 1
ATOM 2262 C CA . LEU A 1 276 ? -7.577 4.645 11.850 1.00 97.38 276 LEU A CA 1
ATOM 2263 C C . LEU A 1 276 ? -6.071 4.627 12.102 1.00 97.38 276 LEU A C 1
ATOM 2265 O O . LEU A 1 276 ? -5.469 3.557 12.203 1.00 97.38 276 LEU A O 1
ATOM 2269 N N . ALA A 1 277 ? -5.477 5.802 12.264 1.00 97.62 277 ALA A N 1
ATOM 2270 C CA . ALA A 1 277 ? -4.123 5.958 12.777 1.00 97.62 277 ALA A CA 1
ATOM 2271 C C . ALA A 1 277 ? -4.174 6.387 14.244 1.00 97.62 277 ALA A C 1
ATOM 2273 O O . ALA A 1 277 ? -4.849 7.363 14.583 1.00 97.62 277 ALA A O 1
ATOM 2274 N N . ARG A 1 278 ? -3.440 5.678 15.106 1.00 97.62 278 ARG A N 1
ATOM 2275 C CA . ARG A 1 278 ? -3.142 6.141 16.462 1.00 97.62 278 ARG A CA 1
ATOM 2276 C C . ARG A 1 278 ? -1.878 6.980 16.418 1.00 97.62 278 ARG A C 1
ATOM 2278 O O . ARG A 1 278 ? -0.828 6.505 15.981 1.00 97.62 278 ARG A O 1
ATOM 2285 N N . MET A 1 279 ? -1.990 8.195 16.918 1.00 96.69 279 MET A N 1
ATOM 2286 C CA . MET A 1 279 ? -0.978 9.231 16.874 1.00 96.69 279 MET A CA 1
ATOM 2287 C C . MET A 1 279 ? -0.383 9.449 18.269 1.00 96.69 279 MET A C 1
ATOM 2289 O O . MET A 1 279 ? -1.104 9.472 19.268 1.00 96.69 279 MET A O 1
ATOM 2293 N N . GLN A 1 280 ? 0.932 9.630 18.345 1.00 94.31 280 GLN A N 1
ATOM 2294 C CA . GLN A 1 280 ? 1.638 10.035 19.560 1.00 94.31 280 GLN A CA 1
ATOM 2295 C C . GLN A 1 280 ? 2.405 11.336 19.329 1.00 94.31 280 GLN A C 1
ATOM 2297 O O . GLN A 1 280 ? 2.899 11.550 18.219 1.00 94.31 280 GLN A O 1
ATOM 2302 N N . PRO A 1 281 ? 2.509 12.194 20.358 1.00 92.94 281 PRO A N 1
ATOM 2303 C CA . PRO A 1 281 ? 3.310 13.401 20.268 1.00 92.94 281 PRO A CA 1
ATOM 2304 C C . PRO A 1 281 ? 4.796 13.038 20.165 1.00 92.94 281 PRO A C 1
ATOM 2306 O O . PRO A 1 281 ? 5.316 12.246 20.952 1.00 92.94 281 PRO A O 1
ATOM 2309 N N . GLU A 1 282 ? 5.492 13.645 19.212 1.00 89.19 282 GLU A N 1
ATOM 2310 C CA . GLU A 1 282 ? 6.946 13.608 19.088 1.00 89.19 282 GLU A CA 1
ATOM 2311 C C . GLU A 1 282 ? 7.420 15.015 18.688 1.00 89.19 282 GLU A C 1
ATOM 2313 O O . GLU A 1 282 ? 7.170 15.496 17.582 1.00 89.19 282 GLU A O 1
ATOM 2318 N N . ASN A 1 283 ? 8.100 15.693 19.619 1.00 85.75 283 ASN A N 1
ATOM 2319 C CA . ASN A 1 283 ? 8.443 17.118 19.544 1.00 85.75 283 ASN A CA 1
ATOM 2320 C C . ASN A 1 283 ? 7.189 18.010 19.418 1.00 85.75 283 ASN A C 1
ATOM 2322 O O . ASN A 1 283 ? 6.301 17.939 20.263 1.00 85.75 283 ASN A O 1
ATOM 2326 N N . SER A 1 284 ? 7.125 18.868 18.397 1.00 86.19 284 SER A N 1
ATOM 2327 C CA . SER A 1 284 ? 6.000 19.772 18.113 1.00 86.19 284 SER A CA 1
ATOM 2328 C C . SER A 1 284 ? 4.927 19.157 17.206 1.00 86.19 284 SER A C 1
ATOM 2330 O O . SER A 1 284 ? 3.994 19.850 16.805 1.00 86.19 284 SER A O 1
ATOM 2332 N N . GLU A 1 285 ? 5.068 17.884 16.840 1.00 92.25 285 GLU A N 1
ATOM 2333 C CA . GLU A 1 285 ? 4.202 17.200 15.882 1.00 92.25 285 GLU A CA 1
ATOM 2334 C C . GLU A 1 285 ? 3.688 15.875 16.446 1.00 92.25 285 GLU A C 1
ATOM 2336 O O . GLU A 1 285 ? 4.067 15.436 17.532 1.00 92.25 285 GLU A O 1
ATOM 2341 N N . TYR A 1 286 ? 2.798 15.239 15.694 1.00 94.50 286 TYR A N 1
ATOM 2342 C CA . TYR A 1 286 ? 2.253 13.930 15.999 1.00 94.50 286 TYR A CA 1
ATOM 2343 C C . TYR A 1 286 ? 2.601 12.939 14.906 1.00 94.50 286 TYR A C 1
ATOM 2345 O O . TYR A 1 286 ? 2.547 13.250 13.715 1.00 94.50 286 TYR A O 1
ATOM 2353 N N . PHE A 1 287 ? 2.884 11.713 15.323 1.00 94.69 287 PHE A N 1
ATOM 2354 C CA . PHE A 1 287 ? 3.234 10.629 14.426 1.00 94.69 287 PHE A CA 1
ATOM 2355 C C . PHE A 1 287 ? 2.420 9.398 14.699 1.00 94.69 287 PHE A C 1
ATOM 2357 O O . PHE A 1 287 ? 2.136 9.052 15.845 1.00 94.69 287 PHE A O 1
ATOM 2364 N N . GLU A 1 288 ? 2.127 8.691 13.623 1.00 96.00 288 GLU A N 1
ATOM 2365 C CA . GLU A 1 288 ? 1.496 7.401 13.711 1.00 96.00 288 GLU A CA 1
ATOM 2366 C C . GLU A 1 288 ? 2.429 6.371 14.359 1.00 96.00 288 GLU A C 1
ATOM 2368 O O . GLU A 1 288 ? 3.609 6.234 14.008 1.00 96.00 288 GLU A O 1
ATOM 2373 N N . VAL A 1 289 ? 1.864 5.633 15.313 1.00 94.88 289 VAL A N 1
ATOM 2374 C CA . VAL A 1 289 ? 2.543 4.550 16.038 1.00 94.88 289 VAL A CA 1
ATOM 2375 C C . VAL A 1 289 ? 1.863 3.199 15.874 1.00 94.88 289 VAL A C 1
ATOM 2377 O O . VAL A 1 289 ? 2.474 2.168 16.126 1.00 94.88 289 VAL A O 1
ATOM 2380 N N . SER A 1 290 ? 0.591 3.183 15.476 1.00 96.44 290 SER A N 1
ATOM 2381 C CA . SER A 1 290 ? -0.137 1.954 15.153 1.00 96.44 290 SER A CA 1
ATOM 2382 C C . SER A 1 290 ? -1.340 2.270 14.273 1.00 96.44 290 SER A C 1
ATOM 2384 O O . SER A 1 290 ? -1.896 3.370 14.335 1.00 96.44 290 SER A O 1
ATOM 2386 N N . ARG A 1 291 ? -1.740 1.289 13.463 1.00 97.56 291 ARG A N 1
ATOM 2387 C CA . ARG A 1 291 ? -2.835 1.411 12.504 1.00 97.56 291 ARG A CA 1
ATOM 2388 C C . ARG A 1 291 ? -3.900 0.369 12.769 1.00 97.56 291 ARG A C 1
ATOM 2390 O O . ARG A 1 291 ? -3.566 -0.784 13.038 1.00 97.56 291 ARG A O 1
ATOM 2397 N N . TYR A 1 292 ? -5.156 0.777 12.648 1.00 98.06 292 TYR A N 1
ATOM 2398 C CA . TYR A 1 292 ? -6.309 -0.049 12.968 1.00 98.06 292 TYR A CA 1
ATOM 2399 C C . TYR A 1 292 ? -7.289 -0.099 11.803 1.00 98.06 292 TYR A C 1
ATOM 2401 O O . TYR A 1 292 ? -7.450 0.895 11.098 1.00 98.06 292 TYR A O 1
ATOM 2409 N N . PHE A 1 293 ? -7.972 -1.225 11.635 1.00 97.19 293 PHE A N 1
ATOM 2410 C CA . PHE A 1 293 ? -9.232 -1.305 10.906 1.00 97.19 293 PHE A CA 1
ATOM 2411 C C . PHE A 1 293 ? -10.398 -1.478 11.869 1.00 97.19 293 PHE A C 1
ATOM 2413 O O . PHE A 1 293 ? -10.343 -2.322 12.755 1.00 97.19 293 PHE A O 1
ATOM 2420 N N . VAL A 1 294 ? -11.470 -0.730 11.643 1.00 95.50 294 VAL A N 1
ATOM 2421 C CA . VAL A 1 294 ? -12.777 -0.961 12.257 1.00 95.50 294 VAL A CA 1
ATOM 2422 C C . VAL A 1 294 ? -13.676 -1.566 11.189 1.00 95.50 294 VAL A C 1
ATOM 2424 O O . VAL A 1 294 ? -13.850 -0.965 10.125 1.00 95.50 294 VAL A O 1
ATOM 2427 N N . VAL A 1 295 ? -14.210 -2.756 11.451 1.00 93.94 295 VAL A N 1
ATOM 2428 C CA . VAL A 1 295 ? -15.098 -3.492 10.535 1.00 93.94 295 VAL A CA 1
ATOM 2429 C C . VAL A 1 295 ? -16.483 -3.703 11.152 1.00 93.94 295 VAL A C 1
ATOM 2431 O O . VAL A 1 295 ? -16.601 -3.682 12.379 1.00 93.94 295 VAL A O 1
ATOM 2434 N N . PRO A 1 296 ? -17.536 -3.911 10.342 1.00 91.62 296 PRO A N 1
ATOM 2435 C CA . PRO A 1 296 ? -18.849 -4.323 10.838 1.00 91.62 296 PRO A CA 1
ATOM 2436 C C . PRO A 1 296 ? -18.803 -5.566 11.730 1.00 91.62 296 PRO A C 1
ATOM 2438 O O . PRO A 1 296 ? -17.930 -6.421 11.578 1.00 91.62 296 PRO A O 1
ATOM 2441 N N . ASP A 1 297 ? -19.780 -5.704 12.627 1.00 90.00 297 ASP A N 1
ATOM 2442 C CA . ASP A 1 297 ? -19.828 -6.839 13.558 1.00 90.00 297 ASP A CA 1
ATOM 2443 C C . ASP A 1 297 ? -20.049 -8.191 12.852 1.00 90.00 297 ASP A C 1
ATOM 2445 O O . ASP A 1 297 ? -19.603 -9.224 13.349 1.00 90.00 297 ASP A O 1
ATOM 2449 N N . ASN A 1 298 ? -20.677 -8.181 11.670 1.00 87.81 298 ASN A N 1
ATOM 2450 C CA . ASN A 1 298 ? -20.868 -9.353 10.808 1.00 87.81 298 ASN A CA 1
ATOM 2451 C C . ASN A 1 298 ? -19.668 -9.642 9.888 1.00 87.81 298 ASN A C 1
ATOM 2453 O O . ASN A 1 298 ? -19.757 -10.503 9.022 1.00 87.81 298 ASN A O 1
ATOM 2457 N N . TRP A 1 299 ? -18.545 -8.935 10.013 1.00 90.25 299 TRP A N 1
ATOM 2458 C CA . TRP A 1 299 ? -17.346 -9.278 9.254 1.00 90.25 299 TRP A CA 1
ATOM 2459 C C . TRP A 1 299 ? -16.738 -10.603 9.773 1.00 90.25 299 TRP A C 1
ATOM 2461 O O . TRP A 1 299 ? -16.641 -10.779 10.993 1.00 90.25 299 TRP A O 1
ATOM 2471 N N . PRO A 1 300 ? -16.277 -11.528 8.902 1.00 87.69 300 PRO A N 1
ATOM 2472 C CA . PRO A 1 300 ? -16.209 -11.449 7.436 1.00 87.69 300 PRO A CA 1
ATOM 2473 C C . PRO A 1 300 ? -17.436 -12.032 6.702 1.00 87.69 300 PRO A C 1
ATOM 2475 O O . PRO A 1 300 ? -17.434 -12.090 5.472 1.00 87.69 300 PRO A O 1
ATOM 2478 N N . THR A 1 301 ? -18.478 -12.469 7.413 1.00 76.19 301 THR A N 1
ATOM 2479 C CA . THR A 1 301 ? -19.716 -13.055 6.869 1.00 76.19 301 THR A CA 1
ATOM 2480 C C . THR A 1 301 ? -20.654 -11.982 6.303 1.00 76.19 301 THR A C 1
ATOM 2482 O O . THR A 1 301 ? -21.785 -11.788 6.744 1.00 76.19 301 THR A O 1
ATOM 2485 N N . VAL A 1 302 ? -20.200 -11.256 5.281 1.00 58.69 302 VAL A N 1
ATOM 2486 C CA . VAL A 1 302 ? -21.053 -10.288 4.581 1.00 58.69 302 VAL A CA 1
ATOM 2487 C C . VAL A 1 302 ? -22.117 -11.058 3.790 1.00 58.69 302 VAL A C 1
ATOM 2489 O O . VAL A 1 302 ? -21.791 -11.869 2.919 1.00 58.69 302 VAL A O 1
ATOM 2492 N N . SER A 1 303 ? -23.397 -10.818 4.082 1.00 40.88 303 SER A N 1
ATOM 2493 C CA . SER A 1 303 ? -24.537 -11.416 3.378 1.00 40.88 303 SER A CA 1
ATOM 2494 C C . SER A 1 303 ? -24.402 -11.236 1.858 1.00 40.88 303 SER A C 1
ATOM 2496 O O . SER A 1 303 ? -24.507 -10.123 1.351 1.00 40.88 303 SER A O 1
ATOM 2498 N N . GLY A 1 304 ? -24.164 -12.336 1.130 1.00 44.03 304 GLY A N 1
ATOM 2499 C CA . GLY A 1 304 ? -24.123 -12.376 -0.340 1.00 44.03 304 GLY A CA 1
ATOM 2500 C C . GLY A 1 304 ? -22.740 -12.488 -0.999 1.00 44.03 304 GLY A C 1
ATOM 2501 O O . GLY A 1 304 ? -22.671 -12.510 -2.228 1.00 44.03 304 GLY A O 1
ATOM 2502 N N . ALA A 1 305 ? -21.643 -12.594 -0.243 1.00 41.94 305 ALA A N 1
ATOM 2503 C CA . ALA A 1 305 ? -20.319 -12.846 -0.817 1.00 41.94 305 ALA A CA 1
ATOM 2504 C C . ALA A 1 305 ? -20.073 -14.353 -1.027 1.00 41.94 305 ALA A C 1
ATOM 2506 O O . ALA A 1 305 ? -19.320 -14.989 -0.293 1.00 41.94 305 ALA A O 1
ATOM 2507 N N . GLU A 1 306 ? -20.670 -14.939 -2.068 1.00 41.16 306 GLU A N 1
ATOM 2508 C CA . GLU A 1 306 ? -20.016 -16.089 -2.697 1.00 41.16 306 GLU A CA 1
ATOM 2509 C C . GLU A 1 306 ? -18.657 -15.597 -3.199 1.00 41.16 306 GLU A C 1
ATOM 2511 O O . GLU A 1 306 ? -18.589 -14.651 -3.992 1.00 41.16 306 GLU A O 1
ATOM 2516 N N . PHE A 1 307 ? -17.568 -16.213 -2.735 1.00 45.50 307 PHE A N 1
ATOM 2517 C CA . PHE A 1 307 ? -16.260 -16.041 -3.355 1.00 45.50 307 PHE A CA 1
ATOM 2518 C C . PHE A 1 307 ? -16.404 -16.383 -4.834 1.00 45.50 307 PHE A C 1
ATOM 2520 O O . PHE A 1 307 ? -16.384 -17.555 -5.216 1.00 45.50 307 PHE A O 1
ATOM 2527 N N . ARG A 1 308 ? -16.563 -15.366 -5.688 1.00 37.81 308 ARG A N 1
ATOM 2528 C CA . ARG A 1 308 ? -16.437 -15.557 -7.126 1.00 37.81 308 ARG A CA 1
ATOM 2529 C C . ARG A 1 308 ? -15.016 -16.043 -7.341 1.00 37.81 308 ARG A C 1
ATOM 2531 O O . ARG A 1 308 ? -14.070 -15.264 -7.226 1.00 37.81 308 ARG A O 1
ATOM 2538 N N . LYS A 1 309 ? -14.873 -17.343 -7.618 1.00 34.22 309 LYS A N 1
ATOM 2539 C CA . LYS A 1 309 ? -13.639 -17.898 -8.172 1.00 34.22 309 LYS A CA 1
ATOM 2540 C C . LYS A 1 309 ? -13.206 -16.955 -9.300 1.00 34.22 309 LYS A C 1
ATOM 2542 O O . LYS A 1 309 ? -14.071 -16.558 -10.090 1.00 34.22 309 LYS A O 1
ATOM 2547 N N . PRO A 1 310 ? -11.932 -16.534 -9.355 1.00 33.59 310 PRO A N 1
ATOM 2548 C CA . PRO A 1 310 ? -11.469 -15.702 -10.454 1.00 33.59 310 PRO A CA 1
ATOM 2549 C C . PRO A 1 310 ? -11.849 -16.393 -11.765 1.00 33.59 310 PRO A C 1
ATOM 2551 O O . PRO A 1 310 ? -11.690 -17.609 -11.887 1.00 33.59 310 PRO A O 1
ATOM 2554 N N . ALA A 1 311 ? -12.430 -15.627 -12.692 1.00 32.28 311 ALA A N 1
ATOM 2555 C CA . ALA A 1 311 ? -12.811 -16.149 -13.993 1.00 32.28 311 ALA A CA 1
ATOM 2556 C C . ALA A 1 311 ? -11.588 -16.826 -14.626 1.00 32.28 311 ALA A C 1
ATOM 2558 O O . ALA A 1 311 ? -10.488 -16.264 -14.626 1.00 32.28 311 ALA A O 1
ATOM 2559 N N . SER A 1 312 ? -11.809 -18.067 -15.062 1.00 35.53 312 SER A N 1
ATOM 2560 C CA . SER A 1 312 ? -10.837 -18.943 -15.713 1.00 35.53 312 SER A CA 1
ATOM 2561 C C . SER A 1 312 ? -10.083 -18.233 -16.816 1.00 35.53 312 SER A C 1
ATOM 2563 O O . SER A 1 312 ? -10.754 -17.593 -17.653 1.00 35.53 312 SER A O 1
#

Nearest PDB structures (foldseek):
  8q3y-assembly1_B  TM=4.628E-01  e=2.338E+00  Thermoanaerobacter brockii subsp. finnii Ako-1
  8gy8-assembly1_B  TM=4.247E-01  e=3.780E+00  Pyrococcus furiosus DSM 3638
  6p4w-assembly1_B  TM=4.411E-01  e=5.105E+00  Sulfurisphaera tokodaii str. 7
  6p4o-assembly2_D  TM=3.674E-01  e=3.780E+00  Sulfurisphaera tokodaii str. 7